Protein AF-A0A1A8EVU8-F1 (afdb_monomer)

Organism: NCBI:txid1143690

Structure (mmCIF, N/CA/C/O backbone):
data_AF-A0A1A8EVU8-F1
#
_entry.id   AF-A0A1A8EVU8-F1
#
loop_
_atom_site.group_PDB
_atom_site.id
_atom_site.type_symbol
_atom_site.label_atom_id
_atom_site.label_alt_id
_atom_site.label_comp_id
_atom_site.label_asym_id
_atom_site.label_entity_id
_atom_site.label_seq_id
_atom_site.pdbx_PDB_ins_code
_atom_site.Cartn_x
_atom_site.Cartn_y
_atom_site.Cartn_z
_atom_site.occupancy
_atom_site.B_iso_or_equiv
_atom_site.auth_seq_id
_atom_site.auth_comp_id
_atom_site.auth_asym_id
_atom_site.auth_atom_id
_atom_site.pdbx_PDB_model_num
ATOM 1 N N . TYR A 1 1 ? 3.646 -13.154 9.143 1.00 88.88 1 TYR A N 1
ATOM 2 C CA . TYR A 1 1 ? 2.201 -13.130 9.447 1.00 88.88 1 TYR A CA 1
ATOM 3 C C . TYR A 1 1 ? 1.751 -14.271 10.339 1.00 88.88 1 TYR A C 1
ATOM 5 O O . TYR A 1 1 ? 1.584 -14.004 11.519 1.00 88.88 1 TYR A O 1
ATOM 13 N N . PHE A 1 2 ? 1.637 -15.521 9.872 1.00 89.31 2 PHE A N 1
ATOM 14 C CA . PHE A 1 2 ? 1.160 -16.623 10.735 1.00 89.31 2 PHE A CA 1
ATOM 15 C C . PHE A 1 2 ? 1.966 -16.797 12.033 1.00 89.31 2 PHE A C 1
ATOM 17 O O . PHE A 1 2 ? 1.394 -16.856 13.114 1.00 89.31 2 PHE A O 1
ATOM 24 N N . ARG A 1 3 ? 3.307 -16.754 11.956 1.00 85.75 3 ARG A N 1
ATOM 25 C CA . ARG A 1 3 ? 4.194 -16.795 13.143 1.00 85.75 3 ARG A CA 1
ATOM 26 C C . ARG A 1 3 ? 3.990 -15.626 14.118 1.00 85.75 3 ARG A C 1
ATOM 28 O O . ARG A 1 3 ? 4.373 -15.720 15.276 1.00 85.75 3 ARG A O 1
ATOM 35 N N . SER A 1 4 ? 3.395 -14.540 13.637 1.00 83.00 4 SER A N 1
ATOM 36 C CA . SER A 1 4 ? 3.089 -13.319 14.384 1.00 83.00 4 SER A CA 1
ATOM 37 C C . SER A 1 4 ? 1.640 -13.305 14.898 1.00 83.00 4 SER A C 1
ATOM 39 O O . SER A 1 4 ? 1.218 -12.291 15.436 1.00 83.00 4 SER A O 1
ATOM 41 N N . GLY A 1 5 ? 0.873 -14.392 14.711 1.00 85.88 5 GLY A N 1
ATOM 42 C CA . GLY A 1 5 ? -0.519 -14.518 15.165 1.00 85.88 5 GLY A CA 1
ATOM 43 C C . GLY A 1 5 ? -1.581 -13.989 14.192 1.00 85.88 5 GLY A C 1
ATOM 44 O O . GLY A 1 5 ? -2.751 -13.919 14.555 1.00 85.88 5 GLY A O 1
ATOM 45 N N . PHE A 1 6 ? -1.202 -13.621 12.965 1.00 90.69 6 PHE A N 1
ATOM 46 C CA . PHE A 1 6 ? -2.139 -13.111 11.960 1.00 90.69 6 PHE A CA 1
ATOM 47 C C . PHE A 1 6 ? -2.693 -14.239 11.092 1.00 90.69 6 PHE A C 1
ATOM 49 O O . PHE A 1 6 ? -1.921 -15.014 10.522 1.00 90.69 6 PHE A O 1
ATOM 56 N N . ASP A 1 7 ? -4.011 -14.243 10.906 1.00 93.00 7 ASP A N 1
ATOM 57 C CA . ASP A 1 7 ? -4.643 -14.904 9.765 1.00 93.00 7 ASP A CA 1
ATOM 58 C C . ASP A 1 7 ? -4.392 -14.085 8.492 1.00 93.00 7 ASP A C 1
ATOM 60 O O . ASP A 1 7 ? -4.304 -12.856 8.543 1.00 93.00 7 ASP A O 1
ATOM 64 N N . VAL A 1 8 ? -4.280 -14.758 7.345 1.00 94.00 8 VAL A N 1
ATOM 65 C CA . VAL A 1 8 ? -3.973 -14.115 6.061 1.00 94.00 8 VAL A CA 1
ATOM 66 C C . VAL A 1 8 ? -5.112 -14.349 5.077 1.00 94.00 8 VAL A C 1
ATOM 68 O O . VAL A 1 8 ? -5.451 -15.491 4.774 1.00 94.00 8 VAL A O 1
ATOM 71 N N . LEU A 1 9 ? -5.669 -13.256 4.557 1.00 94.62 9 LEU A N 1
ATOM 72 C CA . LEU A 1 9 ? -6.521 -13.248 3.372 1.00 94.62 9 LEU A CA 1
ATOM 73 C C . LEU A 1 9 ? -5.682 -12.725 2.204 1.00 94.62 9 LEU A C 1
ATOM 75 O O . LEU A 1 9 ? -5.256 -11.572 2.228 1.00 94.62 9 LEU A O 1
ATOM 79 N N . VAL A 1 10 ? -5.423 -13.574 1.210 1.00 94.44 10 VAL A N 1
ATOM 80 C CA . VAL A 1 10 ? -4.715 -13.173 -0.011 1.00 94.44 10 VAL A CA 1
ATOM 81 C C . VAL A 1 10 ? -5.739 -12.682 -1.025 1.00 94.44 10 VAL A C 1
ATOM 83 O O . VAL A 1 10 ? -6.712 -13.375 -1.311 1.00 94.44 10 VAL A O 1
ATOM 86 N N . VAL A 1 11 ? -5.508 -11.482 -1.547 1.00 91.25 11 VAL A N 1
ATOM 87 C CA . VAL A 1 11 ? -6.299 -10.882 -2.620 1.00 91.25 11 VAL A CA 1
ATOM 88 C C . VAL A 1 11 ? -5.409 -10.861 -3.847 1.00 91.25 11 VAL A C 1
ATOM 90 O O . VAL A 1 11 ? -4.460 -10.081 -3.923 1.00 91.25 11 VAL A O 1
ATOM 93 N N . GLU A 1 12 ? -5.673 -11.770 -4.774 1.00 84.00 12 GLU A N 1
ATOM 94 C CA . GLU A 1 12 ? -4.934 -11.834 -6.027 1.00 84.00 12 GLU A CA 1
ATOM 95 C C . GLU A 1 12 ? -5.442 -10.742 -6.966 1.00 84.00 12 GLU A C 1
ATOM 97 O O . GLU A 1 12 ? -6.638 -10.482 -7.056 1.00 84.00 12 GLU A O 1
ATOM 102 N N . SER A 1 13 ? -4.517 -10.061 -7.633 1.00 73.44 13 SER A N 1
ATOM 103 C CA . SER A 1 13 ? -4.832 -9.058 -8.647 1.00 73.44 13 SER A CA 1
ATOM 104 C C . SER A 1 13 ? -4.202 -9.494 -9.948 1.00 73.44 13 SER A C 1
ATOM 106 O O . SER A 1 13 ? -3.003 -9.780 -9.989 1.00 73.44 13 SER A O 1
ATOM 108 N N . GLU A 1 14 ? -4.993 -9.541 -11.009 1.00 73.81 14 GLU A N 1
ATOM 109 C CA . GLU A 1 14 ? -4.481 -9.887 -12.321 1.00 73.81 14 GLU A CA 1
ATOM 110 C C . GLU A 1 14 ? -4.152 -8.625 -13.119 1.00 73.81 14 GLU A C 1
ATOM 112 O O . GLU A 1 14 ? -4.791 -7.580 -12.996 1.00 73.81 14 GLU A O 1
ATOM 117 N N . VAL A 1 15 ? -3.176 -8.730 -14.023 1.00 68.75 15 VAL A N 1
ATOM 118 C CA . VAL A 1 15 ? -2.811 -7.623 -14.924 1.00 68.75 15 VAL A CA 1
ATOM 119 C C . VAL A 1 15 ? -4.016 -7.165 -15.758 1.00 68.75 15 VAL A C 1
ATOM 121 O O . VAL A 1 15 ? -4.123 -5.986 -16.079 1.00 68.75 15 VAL A O 1
ATOM 124 N N . LYS A 1 16 ? -4.965 -8.060 -16.066 1.00 71.62 16 LYS A N 1
ATOM 125 C CA . LYS A 1 16 ? -6.201 -7.702 -16.777 1.00 71.62 16 LYS A CA 1
ATOM 126 C C . LYS A 1 16 ? -7.074 -6.715 -15.988 1.00 71.62 16 LYS A C 1
ATOM 128 O O . LYS A 1 16 ? -7.692 -5.854 -16.603 1.00 71.62 16 LYS A O 1
ATOM 133 N N . ASP A 1 17 ? -7.082 -6.801 -14.656 1.00 70.94 17 ASP A N 1
ATOM 134 C CA . ASP A 1 17 ? -7.871 -5.920 -13.785 1.00 70.94 17 ASP A CA 1
ATOM 135 C C . ASP A 1 17 ? -7.249 -4.525 -13.720 1.00 70.94 17 ASP A C 1
ATOM 137 O O . ASP A 1 17 ? -7.955 -3.521 -13.640 1.00 70.94 17 ASP A O 1
ATOM 141 N N . PHE A 1 18 ? -5.918 -4.463 -13.825 1.00 70.62 18 PHE A N 1
ATOM 142 C CA . PHE A 1 18 ? -5.199 -3.215 -14.041 1.00 70.62 18 PHE A CA 1
ATOM 143 C C . PHE A 1 18 ? -5.525 -2.645 -15.425 1.00 70.62 18 PHE A C 1
ATOM 145 O O . PHE A 1 18 ? -5.943 -1.501 -15.532 1.00 70.62 18 PHE A O 1
ATOM 152 N N . LEU A 1 19 ? -5.402 -3.436 -16.496 1.00 71.88 19 LEU A N 1
ATOM 153 C CA . LEU A 1 19 ? -5.667 -2.963 -17.861 1.00 71.88 19 LEU A CA 1
ATOM 154 C C . LEU A 1 19 ? -7.123 -2.519 -18.067 1.00 71.88 19 LEU A C 1
ATOM 156 O O . LEU A 1 19 ? -7.360 -1.616 -18.871 1.00 71.88 19 LEU A O 1
ATOM 160 N N . TRP A 1 20 ? -8.078 -3.104 -17.338 1.00 79.00 20 TRP A N 1
ATOM 161 C CA . TRP A 1 20 ? -9.495 -2.750 -17.377 1.00 79.00 20 TRP A CA 1
ATOM 162 C C . TRP A 1 20 ? -10.031 -2.372 -15.980 1.00 79.00 20 TRP A C 1
ATOM 164 O O . TRP A 1 20 ? -10.661 -3.197 -15.310 1.00 79.00 20 TRP A O 1
ATOM 174 N N . PRO A 1 21 ? -9.863 -1.105 -15.546 1.00 77.94 21 PRO A N 1
ATOM 175 C CA . PRO A 1 21 ? -10.116 -0.672 -14.165 1.00 77.94 21 PRO A CA 1
ATOM 176 C C . PRO A 1 21 ? -11.507 -0.975 -13.603 1.00 77.94 21 PRO A C 1
ATOM 178 O O . PRO A 1 21 ? -11.671 -1.135 -12.397 1.00 77.94 21 PRO A O 1
ATOM 181 N N . ARG A 1 22 ? -12.530 -1.090 -14.461 1.00 82.25 22 ARG A N 1
ATOM 182 C CA . ARG A 1 22 ? -13.888 -1.462 -14.033 1.00 82.25 22 ARG A CA 1
ATOM 183 C C . ARG A 1 22 ? -13.934 -2.824 -13.341 1.00 82.25 22 ARG A C 1
ATOM 185 O O . ARG A 1 22 ? -14.646 -2.964 -12.355 1.00 82.25 22 ARG A O 1
ATOM 192 N N . TRP A 1 23 ? -13.159 -3.797 -13.817 1.00 83.31 23 TRP A N 1
ATOM 193 C CA . TRP A 1 23 ? -13.076 -5.105 -13.164 1.00 83.31 23 TRP A CA 1
ATOM 194 C C . TRP A 1 23 ? -12.375 -5.003 -11.811 1.00 83.31 23 TRP A C 1
ATOM 196 O O . TRP A 1 23 ? -12.847 -5.587 -10.838 1.00 83.31 23 TRP A O 1
ATOM 206 N N . GLY A 1 24 ? -11.327 -4.177 -11.719 1.00 82.88 24 GLY A N 1
ATOM 207 C CA . GLY A 1 24 ? -10.689 -3.839 -10.447 1.00 82.88 24 GLY A CA 1
ATOM 208 C C . GLY A 1 24 ? -11.664 -3.210 -9.443 1.00 82.88 24 GLY A C 1
ATOM 209 O O . GLY A 1 24 ? -11.686 -3.608 -8.278 1.00 82.88 24 GLY A O 1
ATOM 210 N N . LEU A 1 25 ? -12.527 -2.287 -9.887 1.00 86.56 25 LEU A N 1
ATOM 211 C CA . LEU A 1 25 ? -13.585 -1.713 -9.048 1.00 86.56 25 LEU A CA 1
ATOM 212 C C . LEU A 1 25 ? -14.587 -2.770 -8.578 1.00 86.56 25 LEU A C 1
ATOM 214 O O . LEU A 1 25 ? -14.911 -2.804 -7.390 1.00 86.56 25 LEU A O 1
ATOM 218 N N . ASP A 1 26 ? -15.093 -3.618 -9.470 1.00 89.12 26 ASP A N 1
ATOM 219 C CA . ASP A 1 26 ? -16.067 -4.654 -9.105 1.00 89.12 26 ASP A CA 1
ATOM 220 C C . ASP A 1 26 ? -15.466 -5.666 -8.116 1.00 89.12 26 ASP A C 1
ATOM 222 O O . ASP A 1 26 ? -16.111 -6.057 -7.133 1.00 89.12 26 ASP A O 1
ATOM 226 N N . HIS A 1 27 ? -14.194 -6.024 -8.310 1.00 87.75 27 HIS A N 1
ATOM 227 C CA . HIS A 1 27 ? -13.445 -6.860 -7.378 1.00 87.75 27 HIS A CA 1
ATOM 228 C C . HIS A 1 27 ? -13.274 -6.173 -6.016 1.00 87.75 27 HIS A C 1
ATOM 230 O O . HIS A 1 27 ? -13.550 -6.773 -4.975 1.00 87.75 27 HIS A O 1
ATOM 236 N N . GLY A 1 28 ? -12.907 -4.888 -6.006 1.00 89.75 28 GLY A N 1
ATOM 237 C CA . GLY A 1 28 ? -12.776 -4.100 -4.782 1.00 89.75 28 GLY A CA 1
ATOM 238 C C . GLY A 1 28 ? -14.079 -4.002 -3.990 1.00 89.75 28 GLY A C 1
ATOM 239 O O . GLY A 1 28 ? -14.077 -4.165 -2.769 1.00 89.75 28 GLY A O 1
ATOM 240 N N . LYS A 1 29 ? -15.213 -3.824 -4.676 1.00 92.25 29 LYS A N 1
ATOM 241 C CA . LYS A 1 29 ? -16.542 -3.852 -4.048 1.00 92.25 29 LYS A CA 1
ATOM 242 C C . LYS A 1 29 ? -16.839 -5.214 -3.421 1.00 92.25 29 LYS A C 1
ATOM 244 O O . LYS A 1 29 ? -17.251 -5.273 -2.266 1.00 92.25 29 LYS A O 1
ATOM 249 N N . THR A 1 30 ? -16.581 -6.295 -4.157 1.00 92.56 30 THR A N 1
ATOM 250 C CA . THR A 1 30 ? -16.784 -7.671 -3.673 1.00 92.56 30 THR A CA 1
ATOM 251 C C . THR A 1 30 ? -15.961 -7.944 -2.414 1.00 92.56 30 THR A C 1
ATOM 253 O O . THR A 1 30 ? -16.465 -8.523 -1.451 1.00 92.56 30 THR A O 1
ATOM 256 N N . LEU A 1 31 ? -14.713 -7.473 -2.376 1.00 93.56 31 LEU A N 1
ATOM 257 C CA . LEU A 1 31 ? -13.853 -7.592 -1.203 1.00 93.56 31 LEU A CA 1
ATOM 258 C C . LEU A 1 31 ? -14.372 -6.772 -0.012 1.00 93.56 31 LEU A C 1
ATOM 260 O O . LEU A 1 31 ? -14.370 -7.267 1.113 1.00 93.56 31 LEU A O 1
ATOM 264 N N . LEU A 1 32 ? -14.855 -5.546 -0.229 1.00 94.94 32 LEU A N 1
ATOM 265 C CA . LEU A 1 32 ? -15.464 -4.747 0.841 1.00 94.94 32 LEU A CA 1
ATOM 266 C C . LEU A 1 32 ? -16.727 -5.403 1.407 1.00 94.94 32 LEU A C 1
ATOM 268 O O . LEU A 1 32 ? -16.926 -5.397 2.622 1.00 94.94 32 LEU A O 1
ATOM 272 N N . ASP A 1 33 ? -17.570 -5.985 0.556 1.00 93.94 33 ASP A N 1
ATOM 273 C CA . ASP A 1 33 ? -18.760 -6.716 0.995 1.00 93.94 33 ASP A CA 1
ATOM 274 C C . ASP A 1 33 ? -18.357 -7.993 1.773 1.00 93.94 33 ASP A C 1
ATOM 276 O O . ASP A 1 33 ? -18.900 -8.255 2.848 1.00 93.94 33 ASP A O 1
ATOM 280 N N . LEU A 1 34 ? -17.318 -8.721 1.336 1.00 94.75 34 LEU A N 1
ATOM 281 C CA . LEU A 1 34 ? -16.746 -9.859 2.075 1.00 94.75 34 LEU A CA 1
ATOM 282 C C . LEU A 1 34 ? -16.240 -9.452 3.467 1.00 94.75 34 LEU A C 1
ATOM 284 O O . LEU A 1 34 ? -16.532 -10.128 4.457 1.00 94.75 34 LEU A O 1
ATOM 288 N N . LEU A 1 35 ? -15.498 -8.345 3.566 1.00 95.12 35 LEU A N 1
ATOM 289 C CA . LEU A 1 35 ? -14.928 -7.851 4.826 1.00 95.12 35 LEU A CA 1
ATOM 290 C C . LEU A 1 35 ? -15.988 -7.399 5.841 1.00 95.12 35 LEU A C 1
ATOM 292 O O . LEU A 1 35 ? -15.648 -7.217 7.013 1.00 95.12 35 LEU A O 1
ATOM 296 N N . GLN A 1 36 ? -17.238 -7.223 5.412 1.00 93.50 36 GLN A N 1
ATOM 297 C CA . GLN A 1 36 ? -18.386 -6.884 6.259 1.00 93.50 36 GLN A CA 1
ATOM 298 C C . GLN A 1 36 ? -19.210 -8.105 6.689 1.00 93.50 36 GLN A C 1
ATOM 300 O O . GLN A 1 36 ? -20.130 -7.965 7.489 1.00 93.50 36 GLN A O 1
ATOM 305 N N . THR A 1 37 ? -18.886 -9.309 6.211 1.00 94.31 37 THR A N 1
ATOM 306 C CA . THR A 1 37 ? -19.548 -10.539 6.674 1.00 94.31 37 THR A CA 1
ATOM 307 C C . THR A 1 37 ? -19.223 -10.833 8.142 1.00 94.31 37 THR A C 1
ATOM 309 O O . THR A 1 37 ? -18.160 -10.453 8.645 1.00 94.31 37 THR A O 1
ATOM 312 N N . GLU A 1 38 ? -20.103 -11.568 8.833 1.00 90.38 38 GLU A N 1
ATOM 313 C CA . GLU A 1 38 ? -19.949 -11.914 10.260 1.00 90.38 38 GLU A CA 1
ATOM 314 C C . GLU A 1 38 ? -18.583 -12.536 10.585 1.00 90.38 38 GLU A C 1
ATOM 316 O O . GLU A 1 38 ? -17.992 -12.255 11.627 1.00 90.38 38 GLU A O 1
ATOM 321 N N . ARG A 1 39 ? -18.029 -13.313 9.644 1.00 89.81 39 ARG A N 1
ATOM 322 C CA . ARG A 1 39 ? -16.703 -13.934 9.756 1.00 89.81 39 ARG A CA 1
ATOM 323 C C . ARG A 1 39 ? -15.572 -12.919 9.968 1.00 89.81 39 ARG A C 1
ATOM 325 O O . ARG A 1 39 ? -14.587 -13.241 10.634 1.00 89.81 39 ARG A O 1
ATOM 332 N N . PHE A 1 40 ? -15.674 -11.728 9.379 1.00 91.69 40 PHE A N 1
ATOM 333 C CA . PHE A 1 40 ? -14.596 -10.733 9.356 1.00 91.69 40 PHE A CA 1
ATOM 334 C C . PHE A 1 40 ? -14.930 -9.443 10.107 1.00 91.69 40 PHE A C 1
ATOM 336 O O . PHE A 1 40 ? -14.008 -8.714 10.472 1.00 91.69 40 PHE A O 1
ATOM 343 N N . THR A 1 41 ? -16.207 -9.159 10.377 1.00 90.88 41 THR A N 1
ATOM 344 C CA . THR A 1 41 ? -16.658 -7.854 10.886 1.00 90.88 41 THR A CA 1
ATOM 345 C C . THR A 1 41 ? -16.099 -7.465 12.258 1.00 90.88 41 THR A C 1
ATOM 347 O O . THR A 1 41 ? -16.078 -6.285 12.589 1.00 90.88 41 THR A O 1
ATOM 350 N N . THR A 1 42 ? -15.628 -8.417 13.066 1.00 89.81 42 THR A N 1
ATOM 351 C CA . THR A 1 42 ? -15.024 -8.153 14.389 1.00 89.81 42 THR A CA 1
ATOM 352 C C . THR A 1 42 ? -13.498 -8.113 14.356 1.00 89.81 42 THR A C 1
ATOM 354 O O . THR A 1 42 ? -12.859 -7.783 15.354 1.00 89.81 42 THR A O 1
ATOM 357 N N . ARG A 1 43 ? -12.887 -8.453 13.217 1.00 92.06 43 ARG A N 1
ATOM 358 C CA . ARG A 1 43 ? -11.444 -8.666 13.117 1.00 92.06 43 ARG A CA 1
ATOM 359 C C . ARG A 1 43 ? -10.716 -7.364 12.768 1.00 92.06 43 ARG A C 1
ATOM 361 O O . ARG A 1 43 ? -11.099 -6.722 11.781 1.00 92.06 43 ARG A O 1
ATOM 368 N N . PRO A 1 44 ? -9.663 -6.981 13.520 1.00 94.25 44 PRO A N 1
ATOM 369 C CA . PRO A 1 44 ? -8.738 -5.936 13.099 1.00 94.25 44 PRO A CA 1
ATOM 370 C C . PRO A 1 44 ? -8.088 -6.304 11.765 1.00 94.25 44 PRO A C 1
ATOM 372 O O . PRO A 1 44 ? -7.809 -7.476 11.504 1.00 94.25 44 PRO A O 1
ATOM 375 N N . LEU A 1 45 ? -7.846 -5.301 10.930 1.00 95.81 45 LEU A N 1
ATOM 376 C CA . LEU A 1 45 ? -7.277 -5.461 9.601 1.00 95.81 45 LEU A CA 1
ATOM 377 C C . LEU A 1 45 ? -5.906 -4.792 9.540 1.00 95.81 45 LEU A C 1
ATOM 379 O O . LEU A 1 45 ? -5.712 -3.676 10.022 1.00 95.81 45 LEU A O 1
ATOM 383 N N . LEU A 1 46 ? -4.972 -5.475 8.895 1.00 96.88 46 LEU A N 1
ATOM 384 C CA . LEU A 1 46 ? -3.711 -4.917 8.441 1.00 96.88 46 LEU A CA 1
ATOM 385 C C . LEU A 1 46 ? -3.665 -5.121 6.931 1.00 96.88 46 LEU A C 1
ATOM 387 O O . LEU A 1 46 ? -3.809 -6.249 6.459 1.00 96.88 46 LEU A O 1
ATOM 391 N N . VAL A 1 47 ? -3.485 -4.039 6.184 1.00 97.38 47 VAL A N 1
ATOM 392 C CA . VAL A 1 47 ? -3.353 -4.107 4.726 1.00 97.38 47 VAL A CA 1
ATOM 393 C C . VAL A 1 4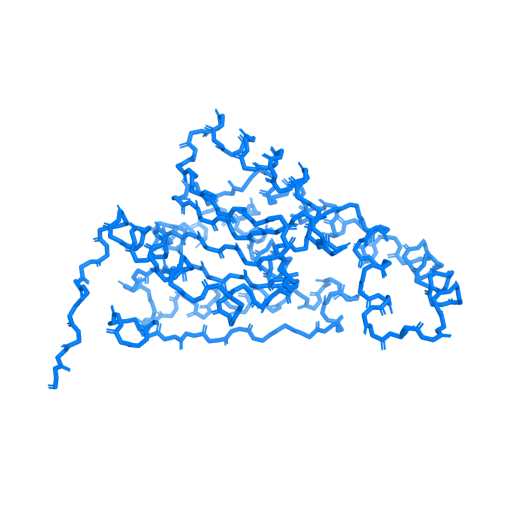7 ? -1.875 -4.248 4.394 1.00 97.38 47 VAL A C 1
ATOM 395 O O . VAL A 1 47 ? -1.074 -3.463 4.885 1.00 97.38 47 VAL A O 1
ATOM 398 N N . HIS A 1 48 ? -1.511 -5.227 3.566 1.00 97.62 48 HIS A N 1
ATOM 399 C CA . HIS A 1 48 ? -0.165 -5.340 3.009 1.00 97.62 48 HIS A CA 1
ATOM 400 C C . HIS A 1 48 ? -0.259 -5.473 1.493 1.00 97.62 48 HIS A C 1
ATOM 402 O O . HIS A 1 48 ? -0.721 -6.494 0.985 1.00 97.62 48 HIS A O 1
ATOM 408 N N . ALA A 1 49 ? 0.147 -4.427 0.785 1.00 96.00 49 ALA A N 1
ATOM 409 C CA . ALA A 1 49 ? 0.068 -4.333 -0.660 1.00 96.00 49 ALA A CA 1
ATOM 410 C C . ALA A 1 49 ? 1.472 -4.340 -1.274 1.00 96.00 49 ALA A C 1
ATOM 412 O O . ALA A 1 49 ? 2.327 -3.538 -0.905 1.00 96.00 49 ALA A O 1
ATOM 413 N N . PHE A 1 50 ? 1.682 -5.235 -2.237 1.00 93.12 50 PHE A N 1
ATOM 414 C CA . PHE A 1 50 ? 2.926 -5.348 -2.994 1.00 93.12 50 PHE A CA 1
ATOM 415 C C . PHE A 1 50 ? 2.721 -4.812 -4.404 1.00 93.12 50 PHE A C 1
ATOM 417 O O . PHE A 1 50 ? 1.750 -5.204 -5.055 1.00 93.12 50 PHE A O 1
ATOM 424 N N . SER A 1 51 ? 3.648 -4.001 -4.918 1.00 89.00 51 SER A N 1
ATOM 425 C CA . SER A 1 51 ? 3.642 -3.585 -6.327 1.00 89.00 51 SER A CA 1
ATOM 426 C C . SER A 1 51 ? 2.289 -2.983 -6.760 1.00 89.00 51 SER A C 1
ATOM 428 O O . SER A 1 51 ? 1.759 -2.085 -6.098 1.00 89.00 51 SER A O 1
ATOM 430 N N . ILE A 1 52 ? 1.699 -3.496 -7.846 1.00 84.31 52 ILE A N 1
ATOM 431 C CA . ILE A 1 52 ? 0.367 -3.131 -8.353 1.00 84.31 52 ILE A CA 1
ATOM 432 C C . ILE A 1 52 ? -0.771 -3.414 -7.365 1.00 84.31 52 ILE A C 1
ATOM 434 O O . ILE A 1 52 ? -1.857 -2.864 -7.517 1.00 84.31 52 ILE A O 1
ATOM 438 N N . GLY A 1 53 ? -0.542 -4.211 -6.320 1.00 88.69 53 GLY A N 1
ATOM 439 C CA . GLY A 1 53 ? -1.510 -4.414 -5.244 1.00 88.69 53 GLY A CA 1
ATOM 440 C C . GLY A 1 53 ? -1.879 -3.110 -4.532 1.00 88.69 53 GLY A C 1
ATOM 441 O O . GLY A 1 53 ? -2.976 -2.999 -3.990 1.00 88.69 53 GLY A O 1
ATOM 442 N N . GLY A 1 54 ? -1.015 -2.089 -4.583 1.00 90.31 54 GLY A N 1
ATOM 443 C CA . GLY A 1 54 ? -1.367 -0.749 -4.119 1.00 90.31 54 GLY A CA 1
ATOM 444 C C . GLY A 1 54 ? -2.466 -0.098 -4.954 1.00 90.31 54 GLY A C 1
ATOM 445 O O . GLY A 1 54 ? -3.373 0.517 -4.400 1.00 90.31 54 GLY A O 1
ATOM 446 N N . TYR A 1 55 ? -2.443 -0.306 -6.273 1.00 86.19 55 TYR A N 1
ATOM 447 C CA . TYR A 1 55 ? -3.520 0.124 -7.161 1.00 86.19 55 TYR A CA 1
ATOM 448 C C . TYR A 1 55 ? -4.813 -0.649 -6.893 1.00 86.19 55 TYR A C 1
ATOM 450 O O . TYR A 1 55 ? -5.880 -0.043 -6.812 1.00 86.19 55 TYR A O 1
ATOM 458 N N . THR A 1 56 ? -4.731 -1.965 -6.673 1.00 88.75 56 THR A N 1
ATOM 459 C CA . THR A 1 56 ? -5.895 -2.760 -6.249 1.00 88.75 56 THR A CA 1
ATOM 460 C C . THR A 1 56 ? -6.491 -2.208 -4.963 1.00 88.75 56 THR A C 1
ATOM 462 O O . THR A 1 56 ? -7.702 -2.025 -4.868 1.00 88.75 56 THR A O 1
ATOM 465 N N . PHE A 1 57 ? -5.655 -1.875 -3.979 1.00 93.75 57 PHE A N 1
ATOM 466 C CA . PHE A 1 57 ? -6.137 -1.263 -2.749 1.00 93.75 57 PHE A CA 1
ATOM 467 C C . PHE A 1 57 ? -6.748 0.123 -2.997 1.00 93.75 57 PHE A C 1
ATOM 469 O O . PHE A 1 57 ? -7.803 0.426 -2.443 1.00 93.75 57 PHE A O 1
ATOM 476 N N . ALA A 1 58 ? -6.178 0.931 -3.895 1.00 92.44 58 ALA A N 1
ATOM 477 C CA . ALA A 1 58 ? -6.769 2.203 -4.300 1.00 92.44 58 ALA A CA 1
ATOM 478 C C . ALA A 1 58 ? -8.188 2.037 -4.883 1.00 92.44 58 ALA A C 1
ATOM 480 O O . ALA A 1 58 ? -9.054 2.851 -4.573 1.00 92.44 58 ALA A O 1
ATOM 481 N N . GLN A 1 59 ? -8.482 0.954 -5.619 1.00 91.19 59 GLN A N 1
ATOM 482 C CA . GLN A 1 59 ? -9.853 0.653 -6.075 1.00 91.19 59 GLN A CA 1
ATOM 483 C C . GLN A 1 59 ? -10.838 0.483 -4.909 1.00 91.19 59 GLN A C 1
ATOM 485 O O . GLN A 1 59 ? -11.980 0.942 -4.981 1.00 91.19 59 GLN A O 1
ATOM 490 N N . LEU A 1 60 ? -10.410 -0.144 -3.808 1.00 94.12 60 LEU A N 1
ATOM 491 C CA . LEU A 1 60 ? -11.230 -0.230 -2.594 1.00 94.12 60 LEU A CA 1
ATOM 492 C C . LEU A 1 60 ? -11.429 1.155 -1.981 1.00 94.12 60 LEU A C 1
ATOM 494 O O . LEU A 1 60 ? -12.543 1.499 -1.583 1.00 94.12 60 LEU A O 1
ATOM 498 N N . LEU A 1 61 ? -10.364 1.959 -1.924 1.00 95.88 61 LEU A N 1
ATOM 499 C CA . LEU A 1 61 ? -10.439 3.319 -1.399 1.00 95.88 61 LEU A CA 1
ATOM 500 C C . LEU A 1 61 ? -11.401 4.189 -2.218 1.00 95.88 61 LEU A C 1
ATOM 502 O O . LEU A 1 61 ? -12.099 5.010 -1.630 1.00 95.88 61 LEU A O 1
ATOM 506 N N . VAL A 1 62 ? -11.504 3.999 -3.540 1.00 95.12 62 VAL A N 1
ATOM 507 C CA . VAL A 1 62 ? -12.482 4.709 -4.388 1.00 95.12 62 VAL A CA 1
ATOM 508 C C . VAL A 1 62 ? -13.914 4.424 -3.926 1.00 95.12 62 VAL A C 1
ATOM 510 O O . VAL A 1 62 ? -14.702 5.356 -3.758 1.00 95.12 62 VAL A O 1
ATOM 513 N N . HIS A 1 63 ? -14.258 3.162 -3.653 1.00 95.94 63 HIS A N 1
ATOM 514 C CA . HIS A 1 63 ? -15.578 2.809 -3.107 1.00 95.94 63 HIS A CA 1
ATOM 515 C C . HIS A 1 63 ? -15.804 3.385 -1.710 1.00 95.94 63 HIS A C 1
ATOM 517 O O . HIS A 1 63 ? -16.879 3.921 -1.441 1.00 95.94 63 HIS A O 1
ATOM 523 N N . ILE A 1 64 ? -14.791 3.326 -0.842 1.00 95.88 64 ILE A N 1
ATOM 524 C CA . ILE A 1 64 ? -14.845 3.907 0.508 1.00 95.88 64 ILE A CA 1
ATOM 525 C C . ILE A 1 64 ? -15.081 5.421 0.446 1.00 95.88 64 ILE A C 1
ATOM 527 O O . ILE A 1 64 ? -15.901 5.950 1.192 1.00 95.88 64 ILE A O 1
ATOM 531 N N . SER A 1 65 ? -14.395 6.124 -0.454 1.00 94.81 65 SER A N 1
ATOM 532 C CA . SER A 1 65 ? -14.530 7.572 -0.627 1.00 94.81 65 SER A CA 1
ATOM 533 C C . SER A 1 65 ? -15.906 7.975 -1.157 1.00 94.81 65 SER A C 1
ATOM 535 O O . SER A 1 65 ? -16.405 9.034 -0.773 1.00 94.81 65 SER A O 1
ATOM 537 N N . LYS A 1 66 ? -16.532 7.133 -1.991 1.00 94.75 66 LYS A N 1
ATOM 538 C CA . LYS A 1 66 ? -17.887 7.349 -2.528 1.00 94.75 66 LYS A CA 1
ATOM 539 C C . LYS A 1 66 ? -18.987 7.133 -1.487 1.00 94.75 66 LYS A C 1
ATOM 541 O O . LYS A 1 66 ? -19.975 7.858 -1.514 1.00 94.75 66 LYS A O 1
ATOM 546 N N . ASP A 1 67 ? -18.821 6.177 -0.572 1.00 94.38 67 ASP A N 1
ATOM 547 C CA . ASP A 1 67 ? -19.803 5.885 0.481 1.00 94.38 67 ASP A CA 1
ATOM 548 C C . ASP A 1 67 ? -19.125 5.595 1.829 1.00 94.38 67 ASP A C 1
ATOM 550 O O . ASP A 1 67 ? -18.985 4.452 2.280 1.00 94.38 67 ASP A O 1
ATOM 554 N N . LYS A 1 68 ? -18.693 6.674 2.490 1.00 92.44 68 LYS A N 1
ATOM 555 C CA . LYS A 1 68 ? -17.986 6.598 3.775 1.00 92.44 68 LYS A CA 1
ATOM 556 C C . LYS A 1 68 ? -18.832 5.956 4.870 1.00 92.44 68 LYS A C 1
ATOM 558 O O . LYS A 1 68 ? -18.275 5.272 5.720 1.00 92.44 68 LYS A O 1
ATOM 563 N N . HIS A 1 69 ? -20.149 6.173 4.853 1.00 94.38 69 HIS A N 1
ATOM 564 C CA . HIS A 1 69 ? -21.051 5.633 5.866 1.00 94.38 69 HIS A CA 1
ATOM 565 C C . HIS A 1 69 ? -21.176 4.115 5.727 1.00 94.38 69 HIS A C 1
ATOM 567 O O . HIS A 1 69 ? -21.025 3.403 6.719 1.00 94.38 69 HIS A O 1
ATOM 573 N N . LYS A 1 70 ? -21.377 3.601 4.503 1.00 95.06 70 LYS A N 1
ATOM 574 C CA . LYS A 1 70 ? -21.453 2.153 4.262 1.00 95.06 70 LYS A CA 1
ATOM 575 C C . LYS A 1 70 ? -20.191 1.434 4.739 1.00 95.06 70 LYS A C 1
ATOM 577 O O . LYS A 1 70 ? -20.293 0.405 5.395 1.00 95.06 70 LYS A O 1
ATOM 582 N N . TYR A 1 71 ? -19.010 1.969 4.431 1.00 95.75 71 TYR A N 1
ATOM 583 C CA . TYR A 1 71 ? -17.744 1.272 4.690 1.00 95.75 71 TYR A CA 1
ATOM 584 C C . TYR A 1 71 ? -17.021 1.706 5.976 1.00 95.75 71 TYR A C 1
ATOM 586 O O . TYR A 1 71 ? -15.904 1.250 6.231 1.00 95.75 71 TYR A O 1
ATOM 594 N N . GLU A 1 72 ? -17.648 2.528 6.823 1.00 93.81 72 GLU A N 1
ATOM 595 C CA . GLU A 1 72 ? -17.045 3.051 8.058 1.00 93.81 72 GLU A CA 1
ATOM 596 C C . GLU A 1 72 ? -16.583 1.930 9.007 1.00 93.81 72 GLU A C 1
ATOM 598 O O . GLU A 1 72 ? -15.509 1.986 9.611 1.00 93.81 72 GLU A O 1
ATOM 603 N N . ALA A 1 73 ? -17.377 0.862 9.113 1.00 93.06 73 ALA A N 1
ATOM 604 C CA . ALA A 1 73 ? -17.047 -0.291 9.944 1.00 93.06 73 ALA A CA 1
ATOM 605 C C . ALA A 1 73 ? -15.785 -1.021 9.455 1.00 93.06 73 ALA A C 1
ATOM 607 O O . ALA A 1 73 ? -15.065 -1.613 10.259 1.00 93.06 73 ALA A O 1
ATOM 608 N N . VAL A 1 74 ? -15.499 -1.000 8.149 1.00 95.12 74 VAL A N 1
ATOM 609 C CA . VAL A 1 74 ? -14.272 -1.578 7.581 1.00 95.12 74 VAL A CA 1
ATOM 610 C C . VAL A 1 74 ? -13.084 -0.671 7.881 1.00 95.12 74 VAL A C 1
ATOM 612 O O . VAL A 1 74 ? -12.083 -1.143 8.419 1.00 95.12 74 VAL A O 1
ATOM 615 N N . THR A 1 75 ? -13.200 0.629 7.605 1.00 95.19 75 THR A N 1
ATOM 616 C CA . THR A 1 75 ? -12.092 1.585 7.766 1.00 95.19 75 THR A CA 1
ATOM 617 C C . THR A 1 75 ? -11.646 1.707 9.221 1.00 95.19 75 THR A C 1
ATOM 619 O O . THR A 1 75 ? -10.449 1.653 9.487 1.00 95.19 75 THR A O 1
ATOM 622 N N . LYS A 1 76 ? -12.579 1.737 10.186 1.00 94.69 76 LYS A N 1
ATOM 623 C CA . LYS A 1 76 ? -12.272 1.750 11.634 1.00 94.69 76 LYS A CA 1
ATOM 624 C C . LYS A 1 76 ? -11.486 0.523 12.110 1.00 94.69 76 LYS A C 1
ATOM 626 O O . LYS A 1 76 ? -10.832 0.573 13.160 1.00 94.69 76 LYS A O 1
ATOM 631 N N . ARG A 1 77 ? -11.567 -0.594 11.382 1.00 95.38 77 ARG A N 1
ATOM 632 C CA . ARG A 1 77 ? -10.854 -1.837 11.708 1.00 95.38 77 ARG A CA 1
ATOM 633 C C . ARG A 1 77 ? -9.490 -1.934 11.058 1.00 95.38 77 ARG A C 1
ATOM 635 O O . ARG A 1 77 ? -8.681 -2.700 11.571 1.00 95.38 77 ARG A O 1
ATOM 642 N N . ILE A 1 78 ? -9.212 -1.180 9.996 1.00 96.94 78 ILE A N 1
ATOM 643 C CA . ILE A 1 78 ? -7.850 -1.064 9.475 1.00 96.94 78 ILE A CA 1
ATOM 644 C C . ILE A 1 78 ? -7.022 -0.376 10.555 1.00 96.94 78 ILE A C 1
ATOM 646 O O . ILE A 1 78 ? -7.385 0.696 11.024 1.00 96.94 78 ILE A O 1
ATOM 650 N N . LYS A 1 79 ? -5.974 -1.047 11.032 1.00 97.06 79 LYS A N 1
ATOM 651 C CA . LYS A 1 79 ? -5.090 -0.540 12.090 1.00 97.06 79 LYS A CA 1
ATOM 652 C C . LYS A 1 79 ? -3.725 -0.142 11.568 1.00 97.06 79 LYS A C 1
ATOM 654 O O . LYS A 1 79 ? -3.062 0.658 12.207 1.00 97.06 79 LYS A O 1
ATOM 659 N N . GLY A 1 80 ? -3.336 -0.650 10.406 1.00 97.62 80 GLY A N 1
ATOM 660 C CA . GLY A 1 80 ? -2.123 -0.233 9.732 1.00 97.62 80 GLY A CA 1
ATOM 661 C C . GLY A 1 80 ? -2.113 -0.644 8.269 1.00 97.62 80 GLY A C 1
ATOM 662 O O . GLY A 1 80 ? -2.922 -1.465 7.819 1.00 97.62 80 GLY A O 1
ATOM 663 N N . GLN A 1 81 ? -1.177 -0.054 7.542 1.00 98.12 81 GLN A N 1
ATOM 664 C CA . GLN A 1 81 ? -0.992 -0.246 6.111 1.00 98.12 81 GLN A CA 1
ATOM 665 C C . GLN A 1 81 ? 0.490 -0.504 5.839 1.00 98.12 81 GLN A C 1
ATOM 667 O O . GLN A 1 81 ? 1.348 0.173 6.391 1.00 98.12 81 GLN A O 1
ATOM 672 N N . VAL A 1 82 ? 0.807 -1.478 5.000 1.00 98.38 82 VAL A N 1
ATOM 673 C CA . VAL A 1 82 ? 2.173 -1.783 4.574 1.00 98.38 82 VAL A CA 1
ATOM 674 C C . VAL A 1 82 ? 2.192 -1.793 3.057 1.00 98.38 82 VAL A C 1
ATOM 676 O O . VAL A 1 82 ? 1.371 -2.460 2.427 1.00 98.38 82 VAL A O 1
ATOM 679 N N . TYR A 1 83 ? 3.125 -1.056 2.479 1.00 97.94 83 TYR A N 1
ATOM 680 C CA . TYR A 1 83 ? 3.313 -0.929 1.045 1.00 97.94 83 TYR A CA 1
ATOM 681 C C . TYR A 1 83 ? 4.740 -1.342 0.700 1.00 97.94 83 TYR A C 1
ATOM 683 O O . TYR A 1 83 ? 5.696 -0.757 1.206 1.00 97.94 83 TYR A O 1
ATOM 691 N N . ASP A 1 84 ? 4.882 -2.352 -0.151 1.00 96.81 84 ASP A N 1
ATOM 692 C CA . ASP A 1 84 ? 6.170 -2.925 -0.541 1.00 96.81 84 ASP A CA 1
ATOM 693 C C . ASP A 1 84 ? 6.369 -2.783 -2.052 1.00 96.81 84 ASP A C 1
ATOM 695 O O . ASP A 1 84 ? 5.597 -3.324 -2.850 1.00 96.81 84 ASP A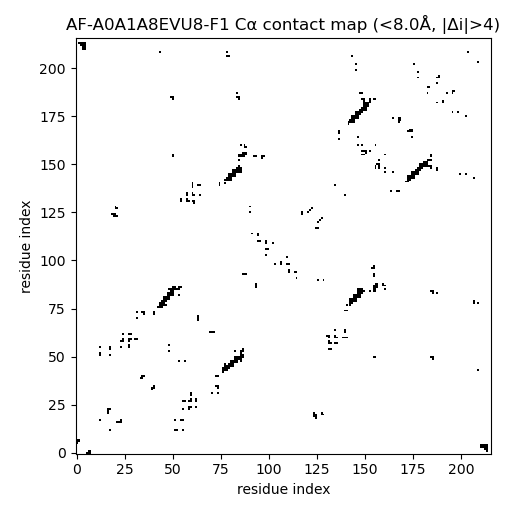 O 1
ATOM 699 N N . SER A 1 85 ? 7.376 -1.991 -2.433 1.00 93.62 85 SER A N 1
ATOM 700 C CA . SER A 1 85 ? 7.649 -1.596 -3.818 1.00 93.62 85 SER A CA 1
ATOM 701 C C . SER A 1 85 ? 6.410 -1.034 -4.520 1.00 93.62 85 SER A C 1
ATOM 703 O O . SER A 1 85 ? 6.028 -1.502 -5.593 1.00 93.62 85 SER A O 1
ATOM 705 N N . LEU A 1 86 ? 5.735 -0.071 -3.887 1.00 91.00 86 LEU A N 1
ATOM 706 C CA . LEU A 1 86 ? 4.487 0.496 -4.392 1.00 91.00 86 LEU A CA 1
ATOM 707 C C . LEU A 1 86 ? 4.667 1.031 -5.817 1.00 91.00 86 LEU A C 1
ATOM 709 O O . LEU A 1 86 ? 5.479 1.921 -6.049 1.00 91.00 86 LEU A O 1
ATOM 713 N N . VAL A 1 87 ? 3.869 0.537 -6.765 1.00 83.12 87 VAL A N 1
ATOM 714 C CA . VAL A 1 87 ? 3.873 1.105 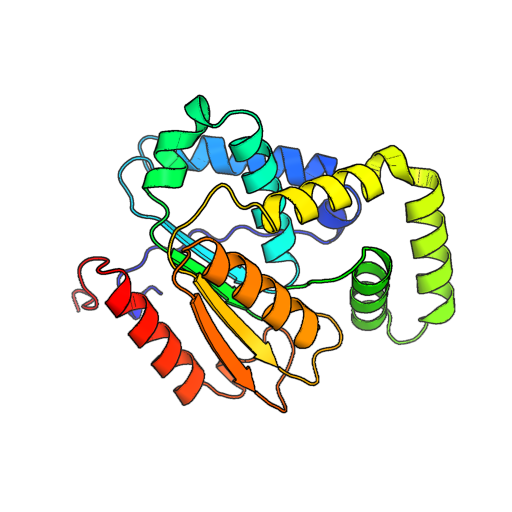-8.116 1.00 83.12 87 VAL A CA 1
ATOM 715 C C . VAL A 1 87 ? 3.228 2.486 -8.049 1.00 83.12 87 VAL A C 1
ATOM 717 O O . VAL A 1 87 ? 2.009 2.612 -7.933 1.00 83.12 87 VAL A O 1
ATOM 720 N N . VAL A 1 88 ? 4.065 3.521 -8.073 1.00 72.19 88 VAL A N 1
ATOM 721 C CA . VAL A 1 88 ? 3.661 4.927 -8.020 1.00 72.19 88 VAL A CA 1
ATOM 722 C C . VAL A 1 88 ? 4.214 5.677 -9.218 1.00 72.19 88 VAL A C 1
ATOM 724 O O . VAL A 1 88 ? 5.377 5.536 -9.586 1.00 72.19 88 VAL A O 1
ATOM 727 N N . GLY A 1 89 ? 3.374 6.506 -9.824 1.00 65.25 89 GLY A N 1
ATOM 728 C CA . GLY A 1 89 ? 3.767 7.343 -10.945 1.00 65.25 89 GLY A CA 1
ATOM 729 C C . GLY A 1 89 ? 2.581 7.718 -11.816 1.00 65.25 89 GLY A C 1
ATOM 730 O O . GLY A 1 89 ? 1.441 7.323 -11.575 1.00 65.25 89 GLY A O 1
ATOM 731 N N . THR A 1 90 ? 2.857 8.491 -12.859 1.00 64.88 90 THR A N 1
ATOM 732 C CA . THR A 1 90 ? 1.877 8.729 -13.922 1.00 64.88 90 THR A CA 1
ATOM 733 C C . THR A 1 90 ? 1.554 7.417 -14.630 1.00 64.88 90 THR A C 1
ATOM 735 O O . THR A 1 90 ? 2.419 6.543 -14.726 1.00 64.88 90 THR A O 1
ATOM 738 N N . LEU A 1 91 ? 0.365 7.323 -15.217 1.00 63.53 91 LEU A N 1
ATOM 739 C CA . LEU A 1 91 ? -0.062 6.182 -16.023 1.00 63.53 91 LEU A CA 1
ATOM 740 C C . LEU A 1 91 ? 0.985 5.739 -17.060 1.00 63.53 91 LEU A C 1
ATOM 742 O O . LEU A 1 91 ? 1.244 4.546 -17.182 1.00 63.53 91 LEU A O 1
ATOM 746 N N . ASP A 1 92 ? 1.661 6.688 -17.712 1.00 60.88 92 ASP A N 1
ATOM 747 C CA . ASP A 1 92 ? 2.730 6.399 -18.676 1.00 60.88 92 ASP A CA 1
ATOM 748 C C . ASP A 1 92 ? 3.905 5.645 -18.041 1.00 60.88 92 ASP A C 1
ATOM 750 O O . ASP A 1 92 ? 4.380 4.651 -18.585 1.00 60.88 92 ASP A O 1
ATOM 754 N N . HIS A 1 93 ? 4.345 6.068 -16.855 1.00 64.94 93 HIS A N 1
ATOM 755 C CA . HIS A 1 93 ? 5.427 5.413 -16.117 1.00 64.94 93 HIS A CA 1
ATOM 756 C C . HIS A 1 93 ? 5.019 4.015 -15.640 1.00 64.94 93 HIS A C 1
ATOM 758 O O . HIS A 1 93 ? 5.800 3.076 -15.782 1.00 64.94 93 HIS A O 1
ATOM 764 N N . MET A 1 94 ? 3.783 3.846 -15.157 1.00 64.94 94 MET A N 1
ATOM 765 C CA . MET A 1 94 ? 3.271 2.532 -14.748 1.00 64.94 94 MET A CA 1
ATOM 766 C C . MET A 1 94 ? 3.152 1.574 -15.941 1.00 64.94 94 MET A C 1
ATOM 768 O O . MET A 1 94 ? 3.591 0.427 -15.865 1.00 64.94 94 MET A O 1
ATOM 772 N N . ALA A 1 95 ? 2.620 2.050 -17.070 1.00 64.31 95 ALA A N 1
ATOM 773 C CA . ALA A 1 95 ? 2.498 1.278 -18.303 1.00 64.31 95 ALA A CA 1
ATOM 774 C C . ALA A 1 95 ? 3.869 0.872 -18.867 1.00 64.31 95 ALA A C 1
ATOM 776 O O . ALA A 1 95 ? 4.064 -0.273 -19.282 1.00 64.31 95 ALA A O 1
ATOM 777 N N . ILE A 1 96 ? 4.847 1.781 -18.845 1.00 63.53 96 ILE A N 1
ATOM 778 C CA . ILE A 1 96 ? 6.224 1.506 -19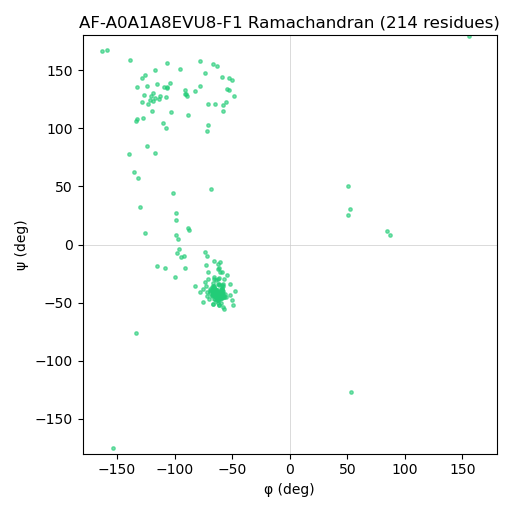.278 1.00 63.53 96 ILE A CA 1
ATOM 779 C C . ILE A 1 96 ? 6.912 0.514 -18.326 1.00 63.53 96 ILE A C 1
ATOM 781 O O . ILE A 1 96 ? 7.553 -0.429 -18.786 1.00 63.53 96 ILE A O 1
ATOM 785 N N . GLY A 1 97 ? 6.760 0.675 -17.011 1.00 64.50 97 GLY A N 1
ATOM 786 C CA . GLY A 1 97 ? 7.337 -0.233 -16.014 1.00 64.50 97 GLY A CA 1
ATOM 787 C C . GLY A 1 97 ? 6.793 -1.662 -16.122 1.00 64.50 97 GLY A C 1
ATOM 788 O O . GLY A 1 97 ? 7.563 -2.628 -16.167 1.00 64.50 97 GLY A O 1
ATOM 789 N N . LEU A 1 98 ? 5.470 -1.801 -16.262 1.00 64.00 98 LEU A N 1
ATOM 790 C CA . LEU A 1 98 ? 4.809 -3.094 -16.467 1.00 64.00 98 LEU A CA 1
ATOM 791 C C . LEU A 1 98 ? 5.200 -3.733 -17.803 1.00 64.00 98 LEU A C 1
ATOM 793 O O . LEU A 1 98 ? 5.522 -4.921 -17.849 1.00 64.00 98 LEU A O 1
ATOM 797 N N . SER A 1 99 ? 5.222 -2.955 -18.889 1.00 62.50 99 SER A N 1
ATOM 798 C CA . SER A 1 99 ? 5.580 -3.470 -20.216 1.00 62.50 99 SER A CA 1
ATOM 799 C C . SER A 1 99 ? 7.033 -3.931 -20.302 1.00 62.50 99 SER A C 1
ATOM 801 O O . SER A 1 99 ? 7.279 -5.016 -20.826 1.00 62.50 99 SER A O 1
ATOM 803 N N . LYS A 1 100 ? 7.988 -3.183 -19.734 1.00 62.34 100 LYS A N 1
ATOM 804 C CA . LYS A 1 100 ? 9.400 -3.601 -19.641 1.00 62.34 100 LYS A CA 1
ATOM 805 C C . LYS A 1 100 ? 9.564 -4.910 -18.873 1.00 62.34 100 LYS A C 1
ATOM 807 O O . LYS A 1 100 ? 10.373 -5.749 -19.259 1.00 62.34 100 LYS A O 1
ATOM 812 N N . THR A 1 101 ? 8.789 -5.090 -17.806 1.00 63.53 101 THR A N 1
ATOM 813 C CA . THR A 1 101 ? 8.856 -6.291 -16.961 1.00 63.53 101 THR A CA 1
ATOM 814 C C . THR A 1 101 ? 8.271 -7.517 -17.660 1.00 63.53 101 THR A C 1
ATOM 816 O O . THR A 1 101 ? 8.849 -8.600 -17.589 1.00 63.53 101 THR A O 1
ATOM 819 N N . MET A 1 102 ? 7.154 -7.354 -18.372 1.00 61.00 102 MET A N 1
ATOM 820 C CA . MET A 1 102 ? 6.461 -8.455 -19.053 1.00 61.00 102 MET A CA 1
ATOM 821 C C . MET A 1 102 ? 7.075 -8.801 -20.417 1.00 61.00 102 MET A C 1
ATOM 823 O O . MET A 1 102 ? 7.127 -9.970 -20.797 1.00 61.00 102 MET A O 1
ATOM 827 N N . PHE A 1 103 ? 7.556 -7.800 -21.160 1.00 62.62 103 PHE A N 1
ATOM 828 C CA . PHE A 1 103 ? 8.007 -7.939 -22.548 1.00 62.62 103 PHE A CA 1
ATOM 829 C C . PHE A 1 103 ? 9.341 -7.213 -22.804 1.00 62.62 103 PHE A C 1
ATOM 831 O O . PHE A 1 103 ? 9.418 -6.327 -23.660 1.00 62.62 103 PHE A O 1
ATOM 838 N N . PRO A 1 104 ? 10.438 -7.620 -22.138 1.00 60.28 104 PRO A N 1
ATOM 839 C CA . PRO A 1 104 ? 11.718 -6.904 -22.183 1.00 60.28 104 PRO A CA 1
ATOM 840 C C . PRO A 1 104 ? 12.355 -6.821 -23.582 1.00 60.28 104 PRO A C 1
ATOM 842 O O . PRO A 1 104 ? 13.242 -6.007 -23.807 1.00 60.28 104 PRO A O 1
ATOM 845 N N . ARG A 1 105 ? 11.923 -7.656 -24.540 1.00 65.69 105 ARG A N 1
ATOM 846 C CA . ARG A 1 105 ? 12.476 -7.715 -25.907 1.00 65.69 105 ARG A CA 1
ATOM 847 C C . ARG A 1 105 ? 11.761 -6.823 -26.934 1.00 65.69 105 ARG A C 1
ATOM 849 O O . ARG A 1 105 ? 12.274 -6.684 -28.036 1.00 65.69 105 ARG A O 1
ATOM 856 N N . TRP A 1 106 ? 10.610 -6.233 -26.597 1.00 61.53 106 TRP A N 1
ATOM 857 C CA . TRP A 1 106 ? 9.761 -5.474 -27.536 1.00 61.53 106 TRP A CA 1
ATOM 858 C C . TRP A 1 106 ? 9.361 -4.096 -26.991 1.00 61.53 106 TRP A C 1
ATOM 860 O O . TRP A 1 106 ? 8.276 -3.597 -27.278 1.00 61.53 106 TRP A O 1
ATOM 870 N N . GLU A 1 107 ? 10.237 -3.483 -26.191 1.00 60.41 107 GLU A N 1
ATOM 871 C CA . GLU A 1 107 ? 9.931 -2.299 -25.378 1.00 60.41 107 GLU A CA 1
ATOM 872 C C . GLU A 1 107 ? 9.245 -1.168 -26.163 1.00 60.41 107 GLU A C 1
ATOM 874 O O . GLU A 1 107 ? 8.180 -0.703 -25.759 1.00 60.41 107 GLU A O 1
ATOM 879 N N . THR A 1 108 ? 9.811 -0.748 -27.298 1.00 64.19 108 THR A N 1
ATOM 880 C CA . THR A 1 108 ? 9.291 0.390 -28.074 1.00 64.19 108 THR A CA 1
ATOM 881 C C . THR A 1 108 ? 7.901 0.111 -28.644 1.00 64.19 108 THR A C 1
ATOM 883 O O . THR A 1 108 ? 7.007 0.943 -28.520 1.00 64.19 108 THR A O 1
ATOM 886 N N . LEU A 1 109 ? 7.689 -1.088 -29.194 1.00 63.84 109 LEU A N 1
ATOM 887 C CA . LEU A 1 109 ? 6.407 -1.484 -29.778 1.00 63.84 109 LEU A CA 1
ATOM 888 C C . LEU A 1 109 ? 5.321 -1.617 -28.702 1.00 63.84 109 LEU A C 1
ATOM 890 O O . LEU A 1 109 ? 4.207 -1.126 -28.871 1.00 63.84 109 LEU A O 1
ATOM 894 N N . VAL A 1 110 ? 5.645 -2.249 -27.570 1.00 61.84 110 VAL A N 1
ATOM 895 C CA . VAL A 1 110 ? 4.693 -2.420 -26.464 1.00 61.84 110 VAL A CA 1
ATOM 896 C C . VAL A 1 110 ? 4.362 -1.075 -25.822 1.00 61.84 110 VAL A C 1
ATOM 898 O O . VAL A 1 110 ? 3.203 -0.840 -25.480 1.00 61.84 110 VAL A O 1
ATOM 901 N N . LYS A 1 111 ? 5.334 -0.163 -25.709 1.00 66.06 111 LYS A N 1
ATOM 902 C CA . LYS A 1 111 ? 5.096 1.210 -25.255 1.00 66.06 111 LYS A CA 1
ATOM 903 C C . LYS A 1 111 ? 4.115 1.938 -26.173 1.00 66.06 111 LYS A C 1
ATOM 905 O O . LYS A 1 111 ? 3.139 2.493 -25.677 1.00 66.06 111 LYS A O 1
ATOM 910 N N . GLU A 1 112 ? 4.335 1.917 -27.486 1.00 66.19 112 GLU A N 1
ATOM 911 C CA . GLU A 1 112 ? 3.459 2.602 -28.448 1.00 66.19 112 GLU A CA 1
ATOM 912 C C . GLU A 1 112 ? 2.037 2.031 -28.452 1.00 66.19 112 GLU A C 1
ATOM 914 O O . GLU A 1 112 ? 1.072 2.792 -28.405 1.00 66.19 112 GLU A O 1
ATOM 919 N N . ILE A 1 113 ? 1.895 0.703 -28.408 1.00 65.81 113 ILE A N 1
ATOM 920 C CA . ILE A 1 113 ? 0.589 0.035 -28.310 1.00 65.81 113 ILE A CA 1
ATOM 921 C C . ILE A 1 113 ? -0.100 0.362 -26.981 1.00 65.81 113 ILE A C 1
ATOM 923 O O . ILE A 1 113 ? -1.304 0.613 -26.969 1.00 65.81 113 ILE A O 1
ATOM 927 N N . SER A 1 114 ? 0.641 0.398 -25.868 1.00 65.38 114 SER A N 1
ATOM 928 C CA . SER A 1 114 ? 0.083 0.739 -24.552 1.00 65.38 114 SER A CA 1
ATOM 929 C C . SER A 1 114 ? -0.418 2.181 -24.525 1.00 65.38 114 SER A C 1
ATOM 931 O O . SER A 1 114 ? -1.544 2.433 -24.107 1.00 65.38 114 SER A O 1
ATOM 933 N N . LEU A 1 115 ? 0.376 3.132 -25.025 1.00 69.00 115 LEU A N 1
ATOM 934 C CA . LEU A 1 115 ? -0.027 4.538 -25.120 1.00 69.00 115 LEU A CA 1
ATOM 935 C C . LEU A 1 115 ? -1.237 4.716 -26.044 1.00 69.00 115 LEU A C 1
ATOM 937 O O . LEU A 1 115 ? -2.172 5.437 -25.699 1.00 69.00 115 LEU A O 1
ATOM 941 N N . LEU A 1 116 ? -1.263 4.021 -27.186 1.00 65.44 116 LEU A N 1
ATOM 942 C CA . LEU A 1 116 ? -2.405 4.024 -28.098 1.00 65.44 116 LEU A CA 1
ATOM 943 C C . LEU A 1 116 ? -3.665 3.465 -27.422 1.00 65.44 116 LEU A C 1
ATOM 945 O O . LEU A 1 116 ? -4.731 4.071 -27.522 1.00 65.44 116 LEU A O 1
ATOM 949 N N . TYR A 1 117 ? -3.538 2.356 -26.691 1.00 68.56 117 TYR A N 1
ATOM 950 C CA . TYR A 1 117 ? -4.617 1.758 -25.908 1.00 68.56 117 TYR A CA 1
ATOM 951 C C . TYR A 1 117 ? -5.183 2.746 -24.880 1.00 68.56 117 TYR A C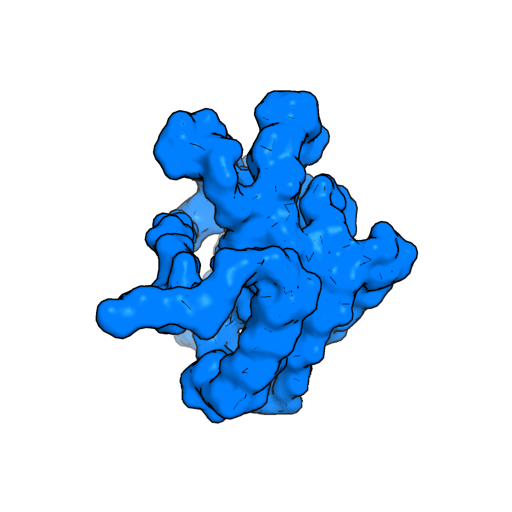 1
ATOM 953 O O . TYR A 1 117 ? -6.380 3.037 -24.900 1.00 68.56 117 TYR A O 1
ATOM 961 N N . PHE A 1 118 ? -4.336 3.328 -24.030 1.00 68.06 118 PHE A N 1
ATOM 962 C CA . PHE A 1 118 ? -4.784 4.268 -22.999 1.00 68.06 118 PHE A CA 1
ATOM 963 C C . PHE A 1 118 ? -5.349 5.567 -23.581 1.00 68.06 118 PHE A C 1
ATOM 965 O O . PHE A 1 118 ? -6.256 6.156 -22.994 1.00 68.06 118 PHE A O 1
ATOM 972 N N . ASN A 1 119 ? -4.876 5.998 -24.752 1.00 68.19 119 ASN A N 1
ATOM 973 C CA . ASN A 1 119 ? -5.426 7.163 -25.436 1.00 68.19 119 ASN A CA 1
ATOM 974 C C . ASN A 1 119 ? -6.817 6.881 -26.038 1.00 68.19 119 ASN A C 1
ATOM 976 O O . ASN A 1 119 ? -7.737 7.679 -25.860 1.00 68.19 119 ASN A O 1
ATOM 980 N N . ILE A 1 120 ? -7.004 5.733 -26.703 1.00 63.34 120 ILE A N 1
ATOM 981 C CA . ILE A 1 120 ? -8.298 5.331 -27.290 1.00 63.34 120 ILE A CA 1
ATOM 982 C C . ILE A 1 120 ? -9.341 5.072 -26.195 1.00 63.34 120 ILE A C 1
ATOM 984 O O . ILE A 1 120 ? -10.483 5.516 -26.304 1.00 63.34 120 ILE A O 1
ATOM 988 N N . PHE A 1 121 ? -8.950 4.393 -25.116 1.00 60.97 121 PHE A N 1
ATOM 989 C CA . PHE A 1 121 ? -9.839 4.007 -24.018 1.00 60.97 121 PHE A CA 1
ATOM 990 C C . PHE A 1 121 ? -9.748 4.953 -22.820 1.00 60.97 121 PHE A C 1
ATOM 992 O O . PHE A 1 121 ? -10.008 4.542 -21.689 1.00 60.97 121 PHE A O 1
ATOM 999 N N . LYS A 1 122 ? -9.386 6.223 -23.037 1.00 65.06 122 LYS A N 1
ATOM 1000 C CA . LYS A 1 122 ? -9.103 7.197 -21.970 1.00 65.06 122 LYS A CA 1
ATOM 1001 C C . LYS A 1 122 ? -10.202 7.265 -20.903 1.00 65.06 122 LYS A C 1
ATOM 1003 O O . LYS A 1 122 ? -9.918 7.151 -19.715 1.00 65.06 122 LYS A O 1
ATOM 1008 N N . ARG A 1 123 ? -11.469 7.355 -21.321 1.00 61.16 123 ARG A N 1
ATOM 1009 C CA . ARG A 1 123 ? -12.624 7.412 -20.400 1.00 61.16 123 ARG A CA 1
ATOM 1010 C C . ARG A 1 123 ? -12.905 6.094 -19.680 1.00 61.16 123 ARG A C 1
ATOM 1012 O O . ARG A 1 123 ? -13.559 6.070 -18.645 1.00 61.16 123 ARG A O 1
ATOM 1019 N N . GLN A 1 124 ? -12.465 4.981 -20.251 1.00 61.72 124 GLN A N 1
ATOM 1020 C CA . GLN A 1 124 ? -12.658 3.636 -19.716 1.00 61.72 124 GLN A CA 1
ATOM 1021 C C . GLN A 1 124 ? -11.464 3.175 -18.871 1.00 61.72 124 GLN A C 1
ATOM 1023 O O . GLN A 1 124 ? -11.575 2.168 -18.178 1.00 61.72 124 GLN A O 1
ATOM 1028 N N . THR A 1 125 ? -10.347 3.908 -18.910 1.00 67.94 125 THR A N 1
ATOM 1029 C CA . THR A 1 125 ? -9.083 3.540 -18.267 1.00 67.94 125 THR A CA 1
ATOM 1030 C C . THR A 1 125 ? -8.494 4.718 -17.491 1.00 67.94 125 THR A C 1
ATOM 1032 O O . THR A 1 125 ? -8.606 4.755 -16.270 1.00 67.94 125 THR A O 1
ATOM 1035 N N . VAL A 1 126 ? -7.905 5.699 -18.179 1.00 72.00 126 VAL A N 1
ATOM 1036 C CA . VAL A 1 126 ? -7.163 6.840 -17.609 1.00 72.00 126 VAL A CA 1
ATOM 1037 C C . VAL A 1 126 ? -7.954 7.590 -16.539 1.00 72.00 126 VAL A C 1
ATOM 1039 O O . VAL A 1 126 ? -7.395 7.889 -15.488 1.00 72.00 126 VAL A O 1
ATOM 1042 N N . ASP A 1 127 ? -9.246 7.843 -16.756 1.00 79.88 127 ASP A N 1
ATOM 1043 C CA . ASP A 1 127 ? -10.074 8.553 -15.769 1.00 79.88 127 ASP A CA 1
ATOM 1044 C C . ASP A 1 127 ? -10.194 7.762 -14.451 1.00 79.88 127 ASP A C 1
ATOM 1046 O O . ASP A 1 127 ? -10.072 8.338 -13.372 1.00 79.88 127 ASP A O 1
ATOM 1050 N N . TYR A 1 128 ? -10.328 6.433 -14.524 1.00 80.38 128 TYR A N 1
ATOM 1051 C CA . TYR A 1 128 ? -10.345 5.562 -13.342 1.00 80.38 128 TYR A CA 1
ATOM 1052 C C . TYR A 1 128 ? -8.981 5.491 -12.654 1.00 80.38 128 TYR A C 1
ATOM 1054 O O . TYR A 1 128 ? -8.907 5.456 -11.425 1.00 80.38 128 TYR A O 1
ATOM 1062 N N . PHE A 1 129 ? -7.888 5.469 -13.423 1.00 78.06 129 PHE A N 1
ATOM 1063 C CA . PHE A 1 129 ? -6.542 5.524 -12.853 1.00 78.06 129 PHE A CA 1
ATOM 1064 C C . PHE A 1 129 ? -6.306 6.827 -12.103 1.00 78.06 129 PHE A C 1
ATOM 1066 O O . PHE A 1 129 ? -5.850 6.779 -10.965 1.00 78.06 129 PHE A O 1
ATOM 1073 N N . ASN A 1 130 ? -6.661 7.961 -12.705 1.00 83.44 130 ASN A N 1
ATOM 1074 C CA . ASN A 1 130 ? -6.532 9.269 -12.072 1.00 83.44 130 ASN A CA 1
ATOM 1075 C C . ASN A 1 130 ? -7.390 9.353 -10.809 1.00 83.44 130 ASN A C 1
ATOM 1077 O O . ASN A 1 130 ? -6.866 9.724 -9.768 1.00 83.44 130 ASN A O 1
ATOM 1081 N N . GLU A 1 131 ? -8.649 8.899 -10.852 1.00 89.12 131 GLU A N 1
ATOM 1082 C CA . GLU A 1 131 ? -9.506 8.836 -9.658 1.00 89.12 131 GLU A CA 1
ATOM 1083 C C . GLU A 1 131 ? -8.860 8.001 -8.539 1.00 89.12 131 GLU A C 1
ATOM 1085 O O . GLU A 1 131 ? -8.860 8.396 -7.375 1.00 89.12 131 GLU A O 1
ATOM 1090 N N . SER A 1 132 ? -8.266 6.859 -8.886 1.00 88.31 132 SER A N 1
ATOM 1091 C CA . SER A 1 132 ? -7.617 5.972 -7.913 1.00 88.31 132 SER A CA 1
ATOM 1092 C C . SER A 1 132 ? -6.350 6.588 -7.330 1.00 88.31 132 SER A C 1
ATOM 1094 O O . SER A 1 132 ? -6.113 6.474 -6.130 1.00 88.31 132 SER A O 1
ATOM 1096 N N . ILE A 1 133 ? -5.549 7.258 -8.162 1.00 88.00 133 ILE A N 1
ATOM 1097 C CA . ILE A 1 133 ? -4.371 8.013 -7.730 1.00 88.00 133 ILE A CA 1
ATOM 1098 C C . ILE A 1 133 ? -4.813 9.131 -6.784 1.00 88.00 133 ILE A C 1
ATOM 1100 O O . ILE A 1 133 ? -4.319 9.197 -5.662 1.00 88.00 133 ILE A O 1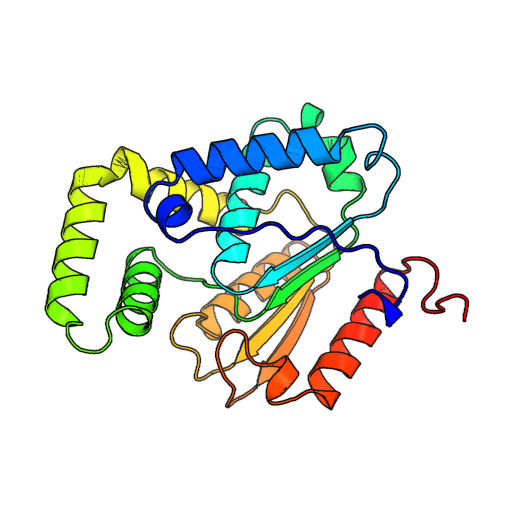
ATOM 1104 N N . ASP A 1 134 ? -5.779 9.955 -7.185 1.00 91.62 134 ASP A N 1
ATOM 1105 C CA . ASP A 1 134 ? -6.273 11.087 -6.399 1.00 91.62 134 ASP A CA 1
ATOM 1106 C C . ASP A 1 134 ? -6.816 10.639 -5.041 1.00 91.62 134 ASP A C 1
ATOM 1108 O O . ASP A 1 134 ? -6.501 11.241 -4.010 1.00 91.62 134 ASP A O 1
ATOM 1112 N N . VAL A 1 135 ? -7.586 9.547 -5.016 1.00 94.06 135 VAL A N 1
ATOM 1113 C CA . VAL A 1 135 ? -8.088 8.956 -3.773 1.00 94.06 135 VAL A CA 1
ATOM 1114 C C . VAL A 1 135 ? -6.955 8.383 -2.930 1.00 94.06 135 VAL A C 1
ATOM 1116 O O . VAL A 1 135 ? -7.007 8.507 -1.713 1.00 94.06 135 VAL A O 1
ATOM 1119 N N . PHE A 1 136 ? -5.925 7.782 -3.523 1.00 94.25 136 PHE A N 1
ATOM 1120 C CA . PHE A 1 136 ? -4.785 7.275 -2.761 1.00 94.25 136 PHE A CA 1
ATOM 1121 C C . PHE A 1 136 ? -3.983 8.419 -2.121 1.00 94.25 136 PHE A C 1
ATOM 1123 O O . PHE A 1 136 ? -3.663 8.360 -0.936 1.00 94.25 136 PHE A O 1
ATOM 1130 N N . TRP A 1 137 ? -3.722 9.507 -2.852 1.00 94.06 137 TRP A N 1
ATOM 1131 C CA . TRP A 1 137 ? -3.095 10.707 -2.281 1.00 94.06 137 TRP A CA 1
ATOM 1132 C C . TRP A 1 137 ? -3.929 11.286 -1.133 1.00 94.06 137 TRP A C 1
ATOM 1134 O O . TRP A 1 137 ? -3.375 11.596 -0.080 1.00 94.06 137 TRP A O 1
ATOM 1144 N N . ASN A 1 138 ? -5.254 11.332 -1.296 1.00 94.88 138 ASN A N 1
ATOM 1145 C CA . ASN A 1 138 ? -6.212 11.831 -0.306 1.00 94.88 138 ASN A CA 1
ATOM 1146 C C . ASN A 1 138 ? -6.918 10.690 0.450 1.00 94.88 138 ASN A C 1
ATOM 1148 O O . ASN A 1 138 ? -8.143 10.702 0.603 1.00 94.88 138 ASN A O 1
ATOM 1152 N N . THR A 1 139 ? -6.150 9.683 0.878 1.00 95.56 139 THR A N 1
ATOM 1153 C CA . THR A 1 139 ? -6.694 8.419 1.394 1.00 95.56 139 THR A CA 1
ATOM 1154 C C . THR A 1 139 ? -7.731 8.618 2.510 1.00 95.56 139 THR A C 1
ATOM 1156 O O . THR A 1 139 ? -7.483 9.355 3.467 1.00 95.56 139 THR A O 1
ATOM 1159 N N . PRO A 1 140 ? -8.892 7.930 2.454 1.00 95.25 140 PRO A N 1
ATOM 1160 C CA . PRO A 1 140 ? -9.852 7.917 3.556 1.00 95.25 140 PRO A CA 1
ATOM 1161 C C . PRO A 1 140 ? -9.383 7.053 4.742 1.00 95.25 140 PRO A C 1
ATOM 1163 O O . PRO A 1 140 ? -10.050 7.023 5.775 1.00 95.25 140 PRO A O 1
ATOM 1166 N N . VAL A 1 141 ? -8.268 6.325 4.601 1.00 96.25 141 VAL A N 1
ATOM 1167 C CA . VAL A 1 141 ? -7.686 5.464 5.638 1.00 96.25 141 VAL A CA 1
ATOM 1168 C C . VAL A 1 141 ? -6.419 6.121 6.181 1.00 96.25 141 VAL A C 1
ATOM 1170 O O . VAL A 1 141 ? -5.346 6.028 5.588 1.00 96.25 141 VAL A O 1
ATOM 1173 N N . THR A 1 142 ? -6.546 6.768 7.339 1.00 96.50 142 THR A N 1
ATOM 1174 C CA . THR A 1 142 ? -5.489 7.585 7.966 1.00 96.50 142 THR A CA 1
ATOM 1175 C C . THR A 1 142 ? -4.715 6.849 9.065 1.00 96.50 142 THR A C 1
ATOM 1177 O O . THR A 1 142 ? -4.142 7.470 9.956 1.00 96.50 142 THR A O 1
ATOM 1180 N N . THR A 1 143 ? -4.732 5.516 9.053 1.00 97.62 143 THR A N 1
ATOM 1181 C CA . THR A 1 143 ? -4.002 4.691 10.029 1.00 97.62 143 THR A CA 1
ATOM 1182 C C . THR A 1 143 ? -2.513 4.629 9.694 1.00 97.62 143 THR A C 1
ATOM 1184 O O . THR A 1 143 ? -2.185 4.776 8.511 1.00 97.62 143 THR A O 1
ATOM 1187 N N . PRO A 1 144 ? -1.630 4.327 10.668 1.00 98.38 144 PRO A N 1
ATOM 1188 C CA . PRO A 1 144 ? -0.190 4.285 10.436 1.00 98.38 14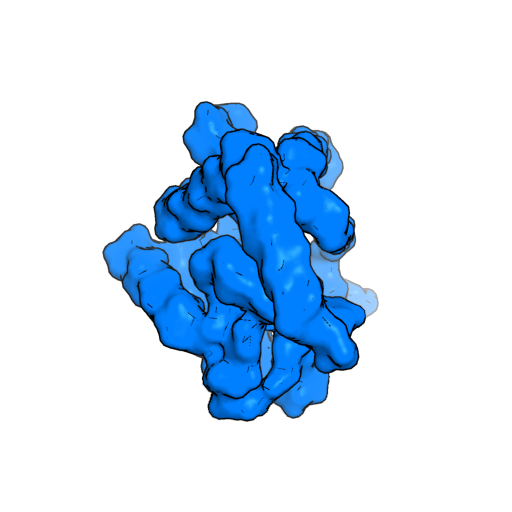4 PRO A CA 1
ATOM 1189 C C . PRO A 1 144 ? 0.200 3.447 9.215 1.00 98.38 144 PRO A C 1
ATOM 1191 O O . PRO A 1 144 ? -0.400 2.397 8.952 1.00 98.38 144 PRO A O 1
ATOM 1194 N N . ALA A 1 145 ? 1.203 3.907 8.469 1.00 98.38 145 ALA A N 1
ATOM 1195 C CA . ALA A 1 145 ? 1.651 3.257 7.244 1.00 98.38 145 ALA A CA 1
ATOM 1196 C C . ALA A 1 145 ? 3.164 3.009 7.228 1.00 98.38 145 ALA A C 1
ATOM 1198 O O . ALA A 1 145 ? 3.953 3.835 7.685 1.00 98.38 145 ALA A O 1
ATOM 1199 N N . LEU A 1 146 ? 3.563 1.874 6.659 1.00 98.69 146 LEU A N 1
ATOM 1200 C CA . LEU A 1 146 ? 4.945 1.472 6.439 1.00 98.69 146 LEU A CA 1
ATOM 1201 C C . LEU A 1 146 ? 5.219 1.346 4.939 1.00 98.69 146 LEU A C 1
ATOM 1203 O O . LEU A 1 146 ? 4.524 0.599 4.256 1.00 98.69 146 LEU A O 1
ATOM 1207 N N . PHE A 1 147 ? 6.246 2.031 4.442 1.00 98.50 147 PHE A N 1
ATOM 1208 C CA . PHE A 1 147 ? 6.682 1.949 3.046 1.00 98.50 147 PHE A CA 1
ATOM 1209 C C . PHE A 1 147 ? 8.069 1.316 2.928 1.00 98.50 147 PHE A C 1
ATOM 1211 O O . PHE A 1 147 ? 9.034 1.817 3.508 1.00 98.50 147 PHE A O 1
ATOM 1218 N N . TYR A 1 148 ? 8.173 0.264 2.119 1.00 98.56 148 TYR A N 1
ATOM 1219 C CA . TYR A 1 148 ? 9.423 -0.344 1.670 1.00 98.56 148 TYR A CA 1
ATOM 1220 C C . TYR A 1 148 ? 9.670 -0.014 0.198 1.00 98.56 148 TYR A C 1
ATOM 1222 O O . TYR A 1 148 ? 8.795 -0.248 -0.636 1.00 98.56 148 TYR A O 1
ATOM 1230 N N . PHE A 1 149 ? 10.846 0.524 -0.125 1.00 97.19 149 PHE A N 1
ATOM 1231 C CA . PHE A 1 149 ? 11.215 0.889 -1.498 1.00 97.19 149 PHE A CA 1
ATOM 1232 C C . PHE A 1 149 ? 12.738 0.979 -1.673 1.00 97.19 149 PHE A C 1
ATOM 1234 O O . PHE A 1 149 ? 13.489 0.987 -0.694 1.00 97.19 149 PHE A O 1
ATOM 1241 N N . CYS A 1 150 ? 13.223 1.051 -2.914 1.00 95.81 150 CYS A N 1
ATOM 1242 C CA . CYS A 1 150 ? 14.643 1.270 -3.195 1.00 95.81 150 CYS A CA 1
ATOM 1243 C C . CYS A 1 150 ? 14.882 2.244 -4.351 1.00 95.81 150 CYS A C 1
ATOM 1245 O O . CYS A 1 150 ? 14.002 2.461 -5.178 1.00 95.81 150 CYS A O 1
ATOM 1247 N N . GLU A 1 151 ? 16.075 2.839 -4.404 1.00 94.50 151 GLU A N 1
ATOM 1248 C CA . GLU A 1 151 ? 16.398 3.893 -5.380 1.00 94.50 151 GLU A CA 1
ATOM 1249 C C . GLU A 1 151 ? 16.522 3.365 -6.813 1.00 94.50 151 GLU A C 1
ATOM 1251 O O . GLU A 1 151 ? 16.205 4.071 -7.766 1.00 94.50 151 GLU A O 1
ATOM 1256 N N . ASN A 1 152 ? 16.929 2.106 -6.978 1.00 89.06 152 ASN A N 1
ATOM 1257 C CA . ASN A 1 152 ? 17.098 1.464 -8.282 1.00 89.06 152 ASN A CA 1
ATOM 1258 C C . ASN A 1 152 ? 15.820 0.791 -8.834 1.00 89.06 152 ASN A C 1
ATOM 1260 O O . ASN A 1 152 ? 15.912 -0.001 -9.777 1.00 89.06 152 ASN A O 1
ATOM 1264 N N . ASP A 1 153 ? 14.647 1.043 -8.246 1.00 86.12 153 ASP A N 1
ATOM 1265 C CA . ASP A 1 153 ? 13.380 0.459 -8.697 1.00 86.12 153 ASP A CA 1
ATOM 1266 C C . ASP A 1 153 ? 12.708 1.319 -9.779 1.00 86.12 153 ASP A C 1
ATOM 1268 O O . ASP A 1 153 ? 12.204 2.408 -9.517 1.00 86.12 153 ASP A O 1
ATOM 1272 N N . LEU A 1 154 ? 12.659 0.803 -11.010 1.00 79.88 154 LEU A N 1
ATOM 1273 C CA . LEU A 1 154 ? 12.046 1.495 -12.150 1.00 79.88 154 LEU A CA 1
ATOM 1274 C C . LEU A 1 154 ? 10.509 1.538 -12.101 1.00 79.88 154 LEU A C 1
ATOM 1276 O O . LEU A 1 154 ? 9.904 2.304 -12.849 1.00 79.88 154 LEU A O 1
ATOM 1280 N N . MET A 1 155 ? 9.872 0.687 -11.292 1.00 79.75 155 MET A N 1
ATOM 1281 C CA . MET A 1 155 ? 8.411 0.615 -11.159 1.00 79.75 155 MET A CA 1
ATOM 1282 C C . MET A 1 155 ? 7.898 1.352 -9.919 1.00 79.75 155 MET A C 1
ATOM 1284 O O . MET A 1 155 ? 6.762 1.823 -9.919 1.00 79.75 155 MET A O 1
ATOM 1288 N N . SER A 1 156 ? 8.723 1.455 -8.877 1.00 85.88 156 SER A N 1
ATOM 1289 C CA . SER A 1 156 ? 8.426 2.156 -7.626 1.00 85.88 156 SER A CA 1
ATOM 1290 C C . SER A 1 156 ? 9.390 3.328 -7.449 1.00 85.88 156 SER A C 1
ATOM 1292 O O . SER A 1 156 ? 10.348 3.233 -6.682 1.00 85.88 156 SER A O 1
ATOM 1294 N N . ASP A 1 157 ? 9.130 4.440 -8.140 1.00 88.25 157 ASP A N 1
ATOM 1295 C CA . ASP A 1 157 ? 9.995 5.622 -8.081 1.00 88.25 157 ASP A CA 1
ATOM 1296 C C . ASP A 1 157 ? 10.147 6.146 -6.641 1.00 88.25 157 ASP A C 1
ATOM 1298 O O . ASP A 1 157 ? 9.187 6.622 -6.023 1.00 88.25 157 ASP A O 1
ATOM 1302 N N . ALA A 1 158 ? 11.373 6.080 -6.116 1.00 92.12 158 ALA A N 1
ATOM 1303 C CA . ALA A 1 158 ? 11.676 6.410 -4.727 1.00 92.12 158 ALA A CA 1
ATOM 1304 C C . ALA A 1 158 ? 11.289 7.852 -4.371 1.00 92.12 158 ALA A C 1
ATOM 1306 O O . ALA A 1 158 ? 10.714 8.085 -3.308 1.00 92.12 158 ALA A O 1
ATOM 1307 N N . GLN A 1 159 ? 11.516 8.810 -5.276 1.00 92.50 159 GLN A N 1
ATOM 1308 C CA . GLN A 1 159 ? 11.158 10.213 -5.043 1.00 92.50 159 GLN A CA 1
ATOM 1309 C C . GLN A 1 159 ? 9.641 10.404 -4.950 1.00 92.50 159 GLN A C 1
ATOM 1311 O O . GLN A 1 159 ? 9.145 11.230 -4.184 1.00 92.50 159 GLN A O 1
ATOM 1316 N N . THR A 1 160 ? 8.868 9.663 -5.739 1.00 91.12 160 THR A N 1
ATOM 1317 C CA . THR A 1 160 ? 7.404 9.689 -5.681 1.00 91.12 160 THR A CA 1
ATOM 1318 C C . THR A 1 160 ? 6.889 9.057 -4.393 1.00 91.12 160 THR A C 1
ATOM 1320 O O . THR A 1 160 ? 6.010 9.648 -3.763 1.00 91.12 160 THR A O 1
ATOM 1323 N N . VAL A 1 161 ? 7.461 7.932 -3.947 1.00 94.69 161 VAL A N 1
ATOM 1324 C CA . VAL A 1 161 ? 7.125 7.332 -2.641 1.00 94.69 161 VAL A CA 1
ATOM 1325 C C . VAL A 1 161 ? 7.461 8.293 -1.495 1.00 94.69 161 VAL A C 1
ATOM 1327 O O . VAL A 1 161 ? 6.632 8.511 -0.612 1.00 94.69 161 VAL A O 1
ATOM 1330 N N . GLU A 1 162 ? 8.629 8.938 -1.525 1.00 96.38 162 GLU A N 1
ATOM 1331 C CA . GLU A 1 162 ? 9.026 9.946 -0.533 1.00 96.38 162 GLU A CA 1
ATOM 1332 C C . GLU A 1 162 ? 8.054 11.137 -0.520 1.00 96.38 162 GLU A C 1
ATOM 1334 O O . GLU A 1 162 ? 7.561 11.519 0.542 1.00 96.38 162 GLU A O 1
ATOM 1339 N N . ARG A 1 163 ? 7.681 11.685 -1.684 1.00 96.19 163 ARG A N 1
ATOM 1340 C CA . ARG A 1 163 ? 6.689 12.774 -1.773 1.00 96.19 163 ARG A CA 1
ATOM 1341 C C . ARG A 1 163 ? 5.324 12.379 -1.214 1.00 96.19 163 ARG A C 1
ATOM 1343 O O . ARG A 1 163 ? 4.723 13.165 -0.482 1.00 96.19 163 ARG A O 1
ATOM 1350 N N . LEU A 1 164 ? 4.847 11.182 -1.546 1.00 95.44 164 LEU A N 1
ATOM 1351 C CA . LEU A 1 164 ? 3.588 10.638 -1.044 1.00 95.44 164 LEU A CA 1
ATOM 1352 C C . LEU A 1 164 ? 3.628 10.462 0.479 1.00 95.44 164 LEU A C 1
ATOM 1354 O O . LEU A 1 164 ? 2.749 10.964 1.178 1.00 95.44 164 LEU A O 1
ATOM 1358 N N . SER A 1 165 ? 4.671 9.812 1.000 1.00 96.50 165 SER A N 1
ATOM 1359 C CA . SER A 1 165 ? 4.861 9.617 2.442 1.00 96.50 165 SER A CA 1
ATOM 1360 C C . SER A 1 165 ? 4.920 10.950 3.194 1.00 96.50 165 SER A C 1
ATOM 1362 O O . SER A 1 165 ? 4.235 11.120 4.199 1.00 96.50 165 SER A O 1
ATOM 1364 N N . GLY A 1 166 ? 5.642 11.940 2.662 1.00 97.81 166 GLY A N 1
ATOM 1365 C CA . GLY A 1 166 ? 5.707 13.284 3.231 1.00 97.81 166 GLY A CA 1
ATOM 1366 C C . GLY A 1 166 ? 4.370 14.025 3.173 1.00 97.81 166 GLY A C 1
ATOM 1367 O O . GLY A 1 166 ? 4.042 14.765 4.099 1.00 97.81 166 GLY A O 1
ATOM 1368 N N . HIS A 1 167 ? 3.574 13.829 2.119 1.00 97.44 167 HIS A N 1
ATOM 1369 C CA . HIS A 1 167 ? 2.217 14.373 2.034 1.00 97.44 167 HIS A CA 1
ATOM 1370 C C . HIS A 1 167 ? 1.300 13.768 3.105 1.00 97.44 167 HIS A C 1
ATOM 1372 O O . HIS A 1 167 ? 0.656 14.508 3.846 1.00 97.44 167 HIS A O 1
ATOM 1378 N N . TRP A 1 168 ? 1.293 12.442 3.247 1.00 97.94 168 TRP A N 1
ATOM 1379 C CA . TRP A 1 168 ? 0.516 11.751 4.280 1.00 97.94 168 TRP A CA 1
ATOM 1380 C C . TRP A 1 168 ? 0.948 12.144 5.695 1.00 97.94 168 TRP A C 1
ATOM 1382 O O . TRP A 1 168 ? 0.096 12.414 6.540 1.00 97.94 168 TRP A O 1
ATOM 1392 N N . GLN A 1 169 ? 2.254 12.270 5.935 1.00 97.94 169 GLN A N 1
ATOM 1393 C CA . GLN A 1 169 ? 2.784 12.712 7.223 1.00 97.94 169 GLN A CA 1
ATOM 1394 C C . GLN A 1 169 ? 2.348 14.142 7.570 1.00 97.94 169 GLN A C 1
ATOM 1396 O O . GLN A 1 169 ? 1.928 14.403 8.696 1.00 97.94 169 GLN A O 1
ATOM 1401 N N . LYS A 1 170 ? 2.373 15.068 6.600 1.00 97.75 170 LYS A N 1
ATOM 1402 C CA . LYS A 1 170 ? 1.855 16.440 6.779 1.00 97.75 170 LYS A CA 1
ATOM 1403 C C . LYS A 1 170 ? 0.359 16.472 7.100 1.00 97.75 170 LYS A C 1
ATOM 1405 O O . LYS A 1 170 ? -0.081 17.377 7.799 1.00 97.75 170 LYS A O 1
ATOM 1410 N N . ASN A 1 171 ? -0.394 15.481 6.627 1.00 97.00 171 ASN A N 1
ATOM 1411 C CA . ASN A 1 171 ? -1.817 15.308 6.919 1.00 97.00 171 ASN A CA 1
ATOM 1412 C C . ASN A 1 171 ? -2.084 14.487 8.197 1.00 97.00 171 ASN A C 1
ATOM 1414 O O . ASN A 1 171 ? -3.212 14.057 8.426 1.00 97.00 171 ASN A O 1
ATOM 1418 N N . GLY A 1 172 ? -1.068 14.276 9.041 1.00 97.25 172 GLY A N 1
ATOM 1419 C CA . GLY A 1 172 ? -1.220 13.668 10.364 1.00 97.25 172 GLY A CA 1
ATOM 1420 C C . GLY A 1 172 ? -1.222 12.139 10.384 1.00 97.25 172 GLY A C 1
ATOM 1421 O O . GLY A 1 172 ? -1.551 11.559 11.415 1.00 97.25 172 GLY A O 1
ATOM 1422 N N . ILE A 1 173 ? -0.859 11.475 9.283 1.00 98.12 173 ILE A N 1
ATOM 1423 C CA . ILE A 1 173 ? -0.690 10.018 9.261 1.00 98.12 173 ILE A CA 1
ATOM 1424 C C . ILE A 1 173 ? 0.707 9.678 9.795 1.00 98.12 173 ILE A C 1
ATOM 1426 O O . ILE A 1 173 ? 1.704 10.252 9.362 1.00 98.12 173 ILE A O 1
ATOM 1430 N N . GLU A 1 174 ? 0.802 8.724 10.719 1.00 98.12 174 GLU A N 1
ATOM 1431 C CA . GLU A 1 174 ? 2.096 8.207 11.170 1.00 98.12 174 GLU A CA 1
ATOM 1432 C C . GLU A 1 174 ? 2.742 7.362 10.070 1.00 98.12 174 GLU A C 1
ATOM 1434 O O . GLU A 1 174 ? 2.172 6.361 9.630 1.00 98.12 174 GLU A O 1
ATOM 1439 N N . ILE A 1 175 ? 3.940 7.748 9.632 1.00 98.19 175 ILE A N 1
ATOM 1440 C CA . ILE A 1 175 ? 4.640 7.070 8.542 1.00 98.19 175 ILE A CA 1
ATOM 1441 C C . ILE A 1 175 ? 5.970 6.502 9.022 1.00 98.19 175 ILE A C 1
ATOM 1443 O O . ILE A 1 175 ? 6.791 7.205 9.606 1.00 98.19 175 ILE A O 1
ATOM 1447 N N . THR A 1 176 ? 6.197 5.228 8.717 1.00 98.44 176 THR A N 1
ATOM 1448 C CA . THR A 1 176 ? 7.506 4.575 8.778 1.00 98.44 176 THR A CA 1
ATOM 1449 C C . THR A 1 176 ? 7.978 4.303 7.354 1.00 98.44 176 THR A C 1
ATOM 1451 O O . THR A 1 176 ? 7.211 3.828 6.518 1.00 98.44 176 THR A O 1
ATOM 1454 N N . THR A 1 177 ? 9.242 4.577 7.054 1.00 98.00 177 THR A N 1
ATOM 1455 C CA . THR A 1 177 ? 9.837 4.246 5.756 1.00 98.00 177 THR A CA 1
ATOM 1456 C C . THR A 1 177 ? 11.093 3.411 5.944 1.00 98.00 177 THR A C 1
ATOM 1458 O O . THR A 1 177 ? 11.849 3.587 6.900 1.00 98.00 177 THR A O 1
ATOM 1461 N N . LYS A 1 178 ? 11.331 2.493 5.010 1.00 98.25 178 LYS A N 1
ATOM 1462 C CA . LYS A 1 178 ? 12.598 1.789 4.868 1.00 98.25 178 LYS A CA 1
ATOM 1463 C C . LYS A 1 178 ? 13.005 1.813 3.402 1.00 98.25 178 LYS A C 1
ATOM 1465 O O . LYS A 1 178 ? 12.406 1.144 2.561 1.00 98.25 178 LYS A O 1
ATOM 1470 N N . LYS A 1 179 ? 14.033 2.616 3.136 1.00 98.06 179 LYS A N 1
ATOM 1471 C CA . LYS A 1 179 ? 14.645 2.796 1.824 1.00 98.06 179 LYS A CA 1
ATOM 1472 C C . LYS A 1 179 ? 15.974 2.046 1.753 1.00 98.06 179 LYS A C 1
ATOM 1474 O O . LYS A 1 179 ? 16.751 2.095 2.707 1.00 98.06 179 LYS A O 1
ATOM 1479 N N . TRP A 1 180 ? 16.240 1.401 0.622 1.00 98.38 180 TRP A N 1
ATOM 1480 C CA . TRP A 1 180 ? 17.562 0.876 0.263 1.00 98.38 180 TRP A CA 1
ATOM 1481 C C . TRP A 1 180 ? 18.094 1.572 -0.990 1.00 98.38 180 TRP A C 1
ATOM 1483 O O . TRP A 1 180 ? 17.318 1.926 -1.871 1.00 98.38 180 TRP A O 1
ATOM 1493 N N . GLU A 1 181 ? 19.411 1.706 -1.120 1.00 97.19 181 GLU A N 1
ATOM 1494 C CA . GLU A 1 181 ? 20.016 2.164 -2.381 1.00 97.19 181 GLU A CA 1
ATOM 1495 C C . GLU A 1 181 ? 19.788 1.130 -3.492 1.00 97.19 181 GLU A C 1
ATOM 1497 O O . GLU A 1 181 ? 19.325 1.456 -4.584 1.00 97.19 181 GLU A O 1
ATOM 1502 N N . VAL A 1 182 ? 20.045 -0.149 -3.181 1.00 96.12 182 VAL A N 1
ATOM 1503 C CA . VAL A 1 182 ? 19.912 -1.260 -4.127 1.00 96.12 182 VAL A CA 1
ATOM 1504 C C . VAL A 1 182 ? 19.060 -2.381 -3.544 1.00 96.12 182 VAL A C 1
ATOM 1506 O O . VAL A 1 182 ? 19.365 -2.970 -2.503 1.00 96.12 182 VAL A O 1
ATOM 1509 N N . SER A 1 183 ? 17.987 -2.727 -4.248 1.00 96.50 183 SER A N 1
ATOM 1510 C CA . SER A 1 183 ? 17.209 -3.936 -3.997 1.00 96.50 183 SER A CA 1
ATOM 1511 C C . SER A 1 183 ? 16.497 -4.408 -5.270 1.00 96.50 183 SER A C 1
ATOM 1513 O O . SER A 1 183 ? 16.721 -3.887 -6.364 1.00 96.50 183 SER A O 1
ATOM 1515 N N . LYS A 1 184 ? 15.665 -5.444 -5.144 1.00 90.75 184 LYS A N 1
ATOM 1516 C CA . LYS A 1 184 ? 14.809 -5.942 -6.224 1.00 90.75 184 LYS A CA 1
ATOM 1517 C C . LYS A 1 184 ? 13.360 -5.556 -5.940 1.00 90.75 184 LYS A C 1
ATOM 1519 O O . LYS A 1 184 ? 12.900 -5.783 -4.823 1.00 90.75 184 LYS A O 1
ATOM 1524 N N . HIS A 1 185 ? 12.653 -5.069 -6.962 1.00 88.56 185 HIS A N 1
ATOM 1525 C CA . HIS A 1 185 ? 11.211 -4.812 -6.913 1.00 88.56 185 HIS A CA 1
ATOM 1526 C C . HIS A 1 185 ? 10.443 -6.014 -6.341 1.00 88.56 185 HIS A C 1
ATOM 1528 O O . HIS A 1 185 ? 10.633 -7.147 -6.800 1.00 88.56 185 HIS A O 1
ATOM 1534 N N . ALA A 1 186 ? 9.611 -5.762 -5.330 1.00 90.69 186 ALA A N 1
ATOM 1535 C CA . ALA A 1 186 ? 8.853 -6.733 -4.535 1.00 90.69 186 ALA A CA 1
ATOM 1536 C C . ALA A 1 186 ? 9.710 -7.893 -3.979 1.00 90.69 186 ALA A C 1
ATOM 1538 O O . ALA A 1 186 ? 9.233 -9.005 -3.750 1.00 90.69 186 ALA A O 1
ATOM 1539 N N . GLY A 1 187 ? 11.012 -7.656 -3.800 1.00 94.56 187 GLY A N 1
ATOM 1540 C CA . GLY A 1 187 ? 12.009 -8.642 -3.387 1.00 94.56 187 GLY A CA 1
ATOM 1541 C C . GLY A 1 187 ? 12.807 -8.226 -2.154 1.00 94.56 187 GLY A C 1
ATOM 1542 O O . GLY A 1 187 ? 13.789 -8.895 -1.824 1.00 94.56 187 GLY A O 1
ATOM 1543 N N . HIS A 1 188 ? 12.405 -7.150 -1.473 1.00 97.50 188 HIS A N 1
ATOM 1544 C CA . HIS A 1 188 ? 13.141 -6.565 -0.353 1.00 97.50 188 HIS A CA 1
ATOM 1545 C C . HIS A 1 188 ? 13.347 -7.546 0.802 1.00 97.50 188 HIS A C 1
ATOM 1547 O O . HIS A 1 188 ? 14.472 -7.699 1.262 1.00 97.50 188 HIS A O 1
ATOM 1553 N N . LEU A 1 189 ? 12.311 -8.292 1.204 1.00 96.94 189 LEU A N 1
ATOM 1554 C CA . LEU A 1 189 ? 12.425 -9.315 2.252 1.00 96.94 189 LEU A CA 1
ATOM 1555 C C . LEU A 1 189 ? 13.456 -10.402 1.908 1.00 96.94 189 LEU A C 1
ATOM 1557 O O . LEU A 1 189 ? 14.126 -10.920 2.795 1.00 96.94 189 LEU A O 1
ATOM 1561 N N . LYS A 1 190 ? 13.590 -10.765 0.627 1.00 96.56 190 LYS A N 1
ATOM 1562 C CA . LYS A 1 190 ? 14.556 -11.784 0.193 1.00 96.56 190 LYS A CA 1
ATOM 1563 C C . LYS A 1 190 ? 15.987 -11.244 0.181 1.00 96.56 190 LYS A C 1
ATOM 1565 O O . LYS A 1 190 ? 16.908 -11.988 0.496 1.00 96.56 190 LYS A O 1
ATOM 1570 N N . MET A 1 191 ? 16.162 -9.989 -0.227 1.00 97.44 191 MET A N 1
ATOM 1571 C CA . MET A 1 191 ? 17.472 -9.335 -0.329 1.00 97.44 191 MET A CA 1
ATOM 1572 C C . MET A 1 191 ? 18.003 -8.890 1.038 1.00 97.44 191 MET A C 1
ATOM 1574 O O . MET A 1 191 ? 19.182 -9.066 1.314 1.00 97.44 191 MET A O 1
ATOM 1578 N N . HIS A 1 192 ? 17.123 -8.352 1.887 1.00 97.81 192 HIS A N 1
ATOM 1579 C CA . HIS A 1 192 ? 17.458 -7.657 3.134 1.00 97.81 192 HIS A CA 1
ATOM 1580 C C . HIS A 1 192 ? 16.596 -8.165 4.308 1.00 97.81 192 HIS A C 1
ATOM 1582 O O . HIS A 1 192 ? 15.869 -7.383 4.926 1.00 97.81 192 HIS A O 1
ATOM 1588 N N . PRO A 1 193 ? 16.608 -9.479 4.615 1.00 97.38 193 PRO A N 1
ATOM 1589 C CA . PRO A 1 193 ? 15.640 -10.098 5.525 1.00 97.38 193 PRO A CA 1
ATOM 1590 C C . PRO A 1 193 ? 15.686 -9.540 6.948 1.00 97.38 193 PRO A C 1
ATOM 1592 O O . PRO A 1 193 ? 14.636 -9.335 7.554 1.00 97.38 193 PRO A O 1
ATOM 1595 N N . GLU A 1 194 ? 16.881 -9.286 7.484 1.00 97.44 194 GLU A N 1
ATOM 1596 C CA . GLU A 1 194 ? 17.052 -8.808 8.860 1.00 97.44 194 GLU A CA 1
ATOM 1597 C C . GLU A 1 194 ? 16.480 -7.403 9.039 1.00 97.44 194 GLU A C 1
ATOM 1599 O O . GLU A 1 194 ? 15.641 -7.178 9.912 1.00 97.44 194 GLU A O 1
ATOM 1604 N N . GLU A 1 195 ? 16.872 -6.469 8.171 1.00 97.88 195 GLU A N 1
ATOM 1605 C CA . GLU A 1 195 ? 16.379 -5.094 8.208 1.00 97.88 195 GLU A CA 1
ATOM 1606 C C . GLU A 1 195 ? 14.878 -5.033 7.925 1.00 97.88 195 GLU A C 1
ATOM 1608 O O . GLU A 1 195 ? 14.145 -4.341 8.633 1.00 97.88 195 GLU A O 1
ATOM 1613 N N . TYR A 1 196 ? 14.407 -5.796 6.931 1.00 98.19 196 TYR A N 1
ATOM 1614 C CA . TYR A 1 196 ? 12.990 -5.879 6.600 1.00 98.19 196 TYR A CA 1
ATOM 1615 C C . TYR A 1 196 ? 12.178 -6.331 7.812 1.00 98.19 196 TYR A C 1
ATOM 1617 O O . TYR A 1 196 ? 11.263 -5.627 8.237 1.00 98.19 196 TYR A O 1
ATOM 1625 N N . LEU A 1 197 ? 12.521 -7.484 8.397 1.00 96.44 197 LEU A N 1
ATOM 1626 C CA . LEU A 1 197 ? 11.781 -8.056 9.522 1.00 96.44 197 LEU A CA 1
ATOM 1627 C C . LEU A 1 197 ? 11.905 -7.204 10.784 1.00 96.44 197 LEU A C 1
ATOM 1629 O O . LEU A 1 197 ? 10.930 -7.094 11.522 1.00 96.44 197 LEU A O 1
ATOM 1633 N N . SER A 1 198 ? 13.059 -6.585 11.030 1.00 96.69 198 SER A N 1
ATOM 1634 C CA . SER A 1 198 ? 13.253 -5.677 12.163 1.00 96.69 198 SER A CA 1
ATOM 1635 C C . SER A 1 198 ? 12.317 -4.468 12.074 1.00 96.69 198 SER A C 1
ATOM 1637 O O . SER A 1 198 ? 11.536 -4.218 13.000 1.00 96.69 198 SER A O 1
ATOM 1639 N N . THR A 1 199 ? 12.302 -3.771 10.930 1.00 97.88 199 THR A N 1
ATOM 1640 C CA . THR A 1 199 ? 11.381 -2.649 10.691 1.00 97.88 199 THR A CA 1
ATOM 1641 C C . THR A 1 199 ? 9.926 -3.103 10.757 1.00 97.88 199 THR A C 1
ATOM 1643 O O . THR A 1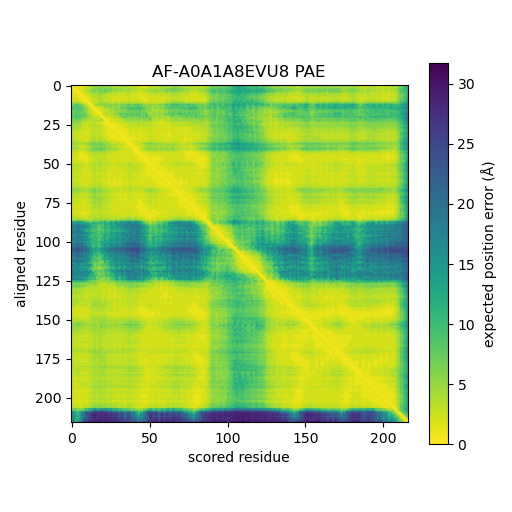 199 ? 9.107 -2.457 11.407 1.00 97.88 199 THR A O 1
ATOM 1646 N N . PHE A 1 200 ? 9.608 -4.244 10.145 1.00 96.25 200 PHE A N 1
ATOM 1647 C CA . PHE A 1 200 ? 8.250 -4.771 10.091 1.00 96.25 200 PHE A CA 1
ATOM 1648 C C . PHE A 1 200 ? 7.718 -5.110 11.486 1.00 96.25 200 PHE A C 1
ATOM 1650 O O . PHE A 1 200 ? 6.606 -4.730 11.843 1.00 96.25 200 PHE A O 1
ATOM 1657 N N . ASN A 1 201 ? 8.518 -5.797 12.304 1.00 94.31 201 ASN A N 1
ATOM 1658 C CA . ASN A 1 201 ? 8.136 -6.159 13.666 1.00 94.31 201 ASN A CA 1
ATOM 1659 C C . ASN A 1 201 ? 7.987 -4.922 14.556 1.00 94.31 201 ASN A C 1
ATOM 1661 O O . ASN A 1 201 ? 7.051 -4.867 15.349 1.00 94.31 201 ASN A O 1
ATOM 1665 N N . SER A 1 202 ? 8.864 -3.928 14.397 1.00 94.88 202 SER A N 1
ATOM 1666 C CA . SER A 1 202 ? 8.773 -2.655 15.123 1.00 94.88 202 SER A CA 1
ATOM 1667 C C . SER A 1 202 ? 7.485 -1.908 14.767 1.00 94.88 202 SER A C 1
ATOM 1669 O O . SER A 1 202 ? 6.776 -1.434 15.652 1.00 94.88 202 SER A O 1
ATOM 1671 N N . PHE A 1 203 ? 7.129 -1.885 13.480 1.00 96.50 203 PHE A N 1
ATOM 1672 C CA . PHE A 1 203 ? 5.860 -1.338 13.012 1.00 96.50 203 PHE A CA 1
ATOM 1673 C C . PHE A 1 203 ? 4.663 -2.112 13.576 1.00 96.50 203 PHE A C 1
ATOM 1675 O O . PHE A 1 203 ? 3.764 -1.514 14.147 1.00 96.50 203 PHE A O 1
ATOM 1682 N N . LEU A 1 204 ? 4.652 -3.448 13.521 1.00 93.81 204 LEU A N 1
ATOM 1683 C CA . LEU A 1 204 ? 3.555 -4.230 14.110 1.00 93.81 204 LEU A CA 1
ATOM 1684 C C . LEU A 1 204 ? 3.375 -3.977 15.612 1.00 93.81 204 LEU A C 1
ATOM 1686 O O . LEU A 1 204 ? 2.243 -3.952 16.096 1.00 93.81 204 LEU A O 1
ATOM 1690 N N . GLN A 1 205 ? 4.474 -3.799 16.347 1.00 92.00 205 GLN A N 1
ATOM 1691 C CA . GLN A 1 205 ? 4.434 -3.471 17.771 1.00 92.00 205 GLN A CA 1
ATOM 1692 C C . GLN A 1 205 ? 3.809 -2.095 18.019 1.00 92.00 205 GLN A C 1
ATOM 1694 O O . GLN A 1 205 ? 3.012 -1.964 18.950 1.00 92.00 205 GLN A O 1
ATOM 1699 N N . SER A 1 206 ? 4.103 -1.093 17.181 1.00 93.81 206 SER A N 1
ATOM 1700 C CA . SER A 1 206 ? 3.518 0.247 17.330 1.00 93.81 206 SER A CA 1
ATOM 1701 C C . SER A 1 206 ? 2.005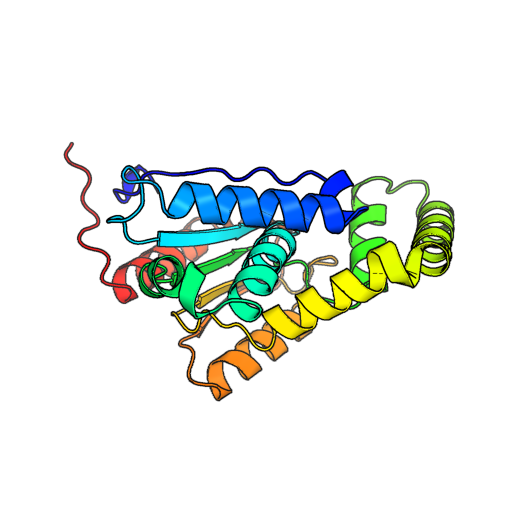 0.263 17.098 1.00 93.81 206 SER A C 1
ATOM 1703 O O . SER A 1 206 ? 1.307 1.054 17.728 1.00 93.81 206 SER A O 1
ATOM 1705 N N . LEU A 1 207 ? 1.472 -0.658 16.285 1.00 92.62 207 LEU A N 1
ATOM 1706 C CA . LEU A 1 207 ? 0.028 -0.775 16.038 1.00 92.62 207 LEU A CA 1
ATOM 1707 C C . LEU A 1 207 ? -0.773 -1.335 17.225 1.00 92.62 207 LEU A C 1
ATOM 1709 O O . LEU A 1 207 ? -2.003 -1.344 17.172 1.00 92.62 207 LEU A O 1
ATOM 1713 N N . GLN A 1 208 ? -0.104 -1.852 18.265 1.00 84.50 208 GLN A N 1
ATOM 1714 C CA . GLN A 1 208 ? -0.732 -2.438 19.461 1.00 84.50 208 GLN A CA 1
ATOM 1715 C C . GLN A 1 208 ? -1.789 -3.516 19.146 1.00 84.50 208 GLN A C 1
ATOM 1717 O O . GLN A 1 208 ? -2.746 -3.733 19.893 1.00 84.50 208 GLN A O 1
ATOM 1722 N N . LEU A 1 209 ? -1.608 -4.233 18.034 1.00 78.88 209 LEU A N 1
ATOM 1723 C CA . LEU A 1 209 ? -2.399 -5.411 17.693 1.00 78.88 209 LEU A CA 1
ATOM 1724 C C . LEU A 1 209 ? -1.987 -6.558 18.645 1.00 78.88 209 LEU A C 1
ATOM 1726 O O . LEU A 1 209 ? -0.951 -7.192 18.469 1.00 78.88 209 LEU A O 1
ATOM 1730 N N . VAL A 1 210 ? -2.755 -6.768 19.717 1.00 63.09 210 VAL A N 1
ATOM 1731 C CA . VAL A 1 210 ? -2.545 -7.775 20.787 1.00 63.09 210 VAL A CA 1
ATOM 1732 C C . VAL A 1 210 ? -2.351 -9.208 20.223 1.00 63.09 210 VAL A C 1
ATOM 1734 O O . VAL A 1 210 ? -3.133 -9.600 19.363 1.00 63.09 210 VAL A O 1
ATOM 1737 N N . PRO A 1 211 ? -1.487 -10.086 20.788 1.00 53.16 211 PRO A N 1
ATOM 1738 C CA . PRO A 1 211 ? -0.035 -10.019 20.963 1.00 53.16 211 PRO A CA 1
ATOM 1739 C C . PRO A 1 211 ? 0.745 -10.961 19.999 1.00 53.16 211 PRO A C 1
ATOM 1741 O O . PRO A 1 211 ? 0.278 -12.027 19.600 1.00 53.16 211 PRO A O 1
ATOM 1744 N N . LEU A 1 212 ? 2.017 -10.624 19.748 1.00 55.88 212 LEU A N 1
ATOM 1745 C CA . LEU A 1 212 ? 3.036 -11.380 18.988 1.00 55.88 212 LEU A CA 1
ATOM 1746 C C . LEU A 1 212 ? 3.516 -12.687 19.675 1.00 55.88 212 LEU A C 1
ATOM 1748 O O . LEU A 1 212 ? 4.718 -12.943 19.773 1.00 55.88 212 LEU A O 1
ATOM 1752 N N . LYS A 1 213 ? 2.609 -13.534 20.169 1.00 48.62 213 LYS A N 1
ATOM 1753 C CA . LYS A 1 213 ? 2.935 -14.916 20.559 1.00 48.62 213 LYS A CA 1
ATOM 1754 C C . LYS A 1 213 ? 1.896 -15.871 19.993 1.00 48.62 213 LYS A C 1
ATOM 1756 O O . LYS A 1 213 ? 0.782 -15.962 20.502 1.00 48.62 213 LYS A O 1
ATOM 1761 N N . ALA A 1 214 ? 2.292 -16.612 18.960 1.00 46.47 214 ALA A N 1
ATOM 1762 C CA . ALA A 1 214 ? 1.599 -17.835 18.590 1.00 46.47 214 ALA A CA 1
ATOM 1763 C C . ALA A 1 214 ? 1.530 -18.752 19.825 1.00 46.47 214 ALA A C 1
ATOM 1765 O O . ALA A 1 214 ? 2.533 -18.922 20.524 1.00 46.47 214 ALA A O 1
ATOM 1766 N N . LYS A 1 215 ? 0.358 -19.337 20.104 1.00 40.53 215 LYS A N 1
ATOM 1767 C CA . LYS A 1 215 ? 0.322 -20.563 20.907 1.00 40.53 215 LYS A CA 1
ATOM 1768 C C . LYS A 1 215 ? 1.178 -21.587 20.155 1.00 40.53 215 LYS A C 1
ATOM 1770 O O . LYS A 1 215 ? 0.917 -21.819 18.975 1.00 40.53 215 LYS A O 1
ATOM 1775 N N . MET A 1 216 ? 2.234 -22.072 20.813 1.00 36.66 216 MET A N 1
ATOM 1776 C CA . MET A 1 216 ? 3.017 -23.222 20.353 1.00 36.66 216 MET A CA 1
ATOM 1777 C C . MET A 1 216 ? 2.124 -24.451 20.227 1.00 36.66 216 MET A C 1
ATOM 1779 O O . MET A 1 216 ? 1.212 -24.583 21.076 1.00 36.66 216 MET A O 1
#

Nearest PDB structures (foldseek):
  5lcn-assembly1_C  TM=6.853E-01  e=3.997E-06  Pyrococcus furiosus DSM 3638
  6igq-assembly1_A  TM=6.454E-01  e=1.233E-05  Deinococcus radiodurans R1 = ATCC 13939 = DSM 20539
  6igq-assembly1_B  TM=6.167E-01  e=1.635E-05  Deinococcus radiodurans R1 = ATCC 13939 = DSM 20539
  4hxf-assembly1_B  TM=6.307E-01  e=2.566E-05  Pyrococcus horikoshii OT3
  5yzm-assembly1_A  TM=6.458E-01  e=2.566E-05  Deinococcus radiodurans R1 = ATCC 13939 = DSM 20539

Mean predicted aligned error: 6.48 Å

InterPro domains:
  IPR008547 Protein of unknown function DUF829, TMEM53 [PF05705] (2-204)
  IPR029058 Alpha/Beta hydrolase fold [SSF53474] (5-206)

Solvent-accessible surface area (backbone atoms only — not comparable to full-atom values): 11869 Å² total; per-residue (Å²): 93,62,80,49,56,40,86,84,86,85,80,87,81,56,72,65,29,66,73,36,37,64,54,32,37,54,51,23,51,53,51,54,56,54,48,61,34,85,93,35,55,84,51,77,37,71,50,76,26,50,25,67,41,44,54,52,50,19,32,35,45,44,54,37,68,74,36,50,78,82,38,39,72,54,54,75,27,42,53,32,38,35,34,31,26,40,55,52,72,55,70,68,51,49,53,45,34,52,40,42,72,77,38,69,89,46,47,69,62,51,44,52,52,49,54,52,49,46,63,76,39,26,85,67,28,50,54,54,52,50,52,24,50,53,37,52,75,61,45,88,69,67,46,38,34,37,41,38,42,20,65,67,28,80,46,18,38,42,69,56,52,51,52,50,51,52,51,40,38,74,71,70,23,54,72,47,79,48,78,38,71,76,63,50,78,74,32,48,59,78,76,41,46,67,66,44,51,52,55,49,51,55,51,51,58,74,58,67,64,85,60,79,62,49,85,127

Foldseek 3Di:
DVLQVDDDDDDDDDVVCQLFVVNLLVSLVVVLVVCCDPVNLVAADEAAAAECSLLSVLSNQLVCVVPVPSRVSVLVRHLEYEYALYQDDQPLLQQLLVCCVVPVPCNVVSSVVSVVSCVVCVVRHVVSSVSSNVCLLVPPRQHAYEYEEECPRSRRHPVRVVVSQVSSVVVVRHYHYDYYPDDDRSCCCVVPVVVVVVSVVVVVVVSVPPGRHDDD

pLDDT: mean 85.69, std 13.9, range [36.66, 98.69]

Sequence (216 aa):
YFRSGFDVLVVESEVKDFLWPRWGLDHGKTLLDLLQTERFTTRPLLVHAFSIGGYTFAQLLVHISKDKHKYEAVTKRIKGQVYDSLVVGTLDHMAIGLSKTMFPRWETLVKEISLLYFNIFKRQTVDYFNESIDVFWNTPVTTPALFYFCENDLMSDAQTVERLSGHWQKNGIEITTKKWEVSKHAGHLKMHPEEYLSTFNSFLQSLQLVPLKAKM

Radius of gyration: 17.56 Å; Cα contacts (8 Å, |Δi|>4): 299; chains: 1; bounding box: 42×40×51 Å

Secondary structure (DSSP, 8-state):
-GGGT---------HHHHHSHHHHHHHHHHHHHHHTSTTTTTS-EEEEEETTHHHHHHHHHHHHHH-HHHHHHHHTTEEEEEEES--BS-HHHHHHHHHHHH-TT-HHHHHHHHHHHHHHTGGGTHHHHHHHHHHHHT-S--S-EEEEEETT-SSB-HHHHHHHHHHHHHTT--EEEEEESS--TT-HHHHSHHHHHHHHHHHHHHTT-S------